Protein AF-A0AAE1GQW6-F1 (afdb_monomer_lite)

Foldseek 3Di:
DDPVVCCCVPQVVVPPDDDPQNVVCVVCLVVLVVQVLVVVCVPPVFNKDWAADQKFAAPVHRVAIAGFRTWIDTVPDFIATEHEHEPPVQPDDDDDDPPPDDDDDDDDDDDDDDDDDDDDDPPPPPDDGDKDAPVCCVPPDDPVVVLVDQWDADPVRDIAGHCLDPVVLNRLSVCVRVVGFWYWYWYDYPRYIDTHIDGHDPVVNVVVVVVVVVCCVPPVVCCVVVSCVPDPDDPPPPPDPDRDDPVPPPSDDPPD

Secondary structure (DSSP, 8-state):
--HHHHHHHHTS-------HHHHHHHHHHHHHHHHHHHHHHHHH-S--EEE----EE-SS-TT-EE--SEEEE-TTS--EEEEEEE--TT------------------------------------PPP-PPPGGGHHHHS-HHHHHH-SEEE-TTS-EEE-TTSHHHHHHHHHHHHHT-SEEEEEEEETTEEEEEEEE--HHHHHHHHHHHHHHIIIIIHHHHHH-GGGS-PPPP------S---TT-TT-----

Sequence (256 aa):
MTIIKWMRKKLWRLEKFENESMRTGIRLESTARKKCESLLKEHVNQNYTIKETGLWKNPKFPQMACSPDGLITLPGEQTKLLEIKVLTVLNQTSGEEICNSEEEDNPEGDNPQEEENNPQKAKTNKKKLQPVNPEKFEEEMTPEQKRRFYLKRNNEGDVVLKTSHAYNYQIQMSLNILELSECILCVFSETGCRLVTVEYDQSFWEEKRERLLQKHREILIPEAILGKTKRWLPPCELIYSKFHEDPEDPYFENDS

Organism: NCBI:txid407009

Structure (mmCIF, N/CA/C/O backbone):
data_AF-A0AAE1GQW6-F1
#
_entry.id   AF-A0AAE1GQW6-F1
#
loop_
_atom_site.group_PDB
_atom_site.id
_atom_site.type_symbol
_atom_site.label_atom_id
_atom_site.label_alt_id
_atom_site.label_comp_id
_atom_site.label_asym_id
_atom_site.label_entity_id
_atom_site.label_seq_id
_atom_site.pdbx_PDB_ins_code
_atom_site.Cartn_x
_atom_site.Cartn_y
_atom_site.Cartn_z
_atom_site.occupancy
_atom_site.B_iso_or_equiv
_atom_site.auth_seq_id
_atom_site.auth_comp_id
_atom_site.auth_asym_id
_atom_site.auth_atom_id
_atom_site.pdbx_PDB_model_num
ATOM 1 N N . MET A 1 1 ? 29.978 -26.875 -4.272 1.00 50.34 1 MET A N 1
ATOM 2 C CA . MET A 1 1 ? 29.180 -25.624 -4.240 1.00 50.34 1 MET A CA 1
ATOM 3 C C . MET A 1 1 ? 28.130 -25.727 -5.344 1.00 50.34 1 MET A C 1
ATOM 5 O O . MET A 1 1 ? 28.512 -25.823 -6.498 1.00 50.34 1 MET A O 1
ATOM 9 N N . THR A 1 2 ? 26.842 -25.865 -5.017 1.00 63.91 2 THR A N 1
ATOM 10 C CA . THR A 1 2 ? 25.782 -26.225 -5.984 1.00 63.91 2 THR A CA 1
ATOM 11 C C . THR A 1 2 ? 25.593 -25.144 -7.055 1.00 63.91 2 THR A C 1
ATOM 13 O O . THR A 1 2 ? 25.612 -23.961 -6.717 1.00 63.91 2 THR A O 1
ATOM 16 N N . ILE A 1 3 ? 25.350 -25.529 -8.315 1.00 56.84 3 ILE A N 1
ATOM 17 C CA . ILE A 1 3 ? 25.073 -24.619 -9.453 1.00 56.84 3 ILE A CA 1
ATOM 18 C C . ILE A 1 3 ? 24.022 -23.558 -9.083 1.00 56.84 3 ILE A C 1
ATOM 20 O O . ILE A 1 3 ? 24.196 -22.378 -9.374 1.00 56.84 3 ILE A O 1
ATOM 24 N N . ILE A 1 4 ? 23.005 -23.942 -8.306 1.00 55.41 4 ILE A N 1
ATOM 25 C CA . ILE A 1 4 ? 21.976 -23.040 -7.766 1.00 55.41 4 ILE A CA 1
ATOM 26 C C . ILE A 1 4 ? 22.574 -21.925 -6.887 1.00 55.41 4 ILE A C 1
ATOM 28 O O . ILE A 1 4 ? 22.197 -20.764 -7.026 1.00 55.41 4 ILE A O 1
ATOM 32 N N . LYS A 1 5 ? 23.535 -22.227 -6.000 1.00 54.84 5 LYS A N 1
ATOM 33 C CA . LYS A 1 5 ? 24.205 -21.207 -5.166 1.00 54.84 5 LYS A CA 1
ATOM 34 C C . LYS A 1 5 ? 25.023 -20.235 -6.020 1.00 54.84 5 LYS A C 1
ATOM 36 O O . LYS A 1 5 ? 25.054 -19.043 -5.719 1.00 54.84 5 LYS A O 1
ATOM 41 N N . TRP A 1 6 ? 25.652 -20.725 -7.088 1.00 66.75 6 TRP A N 1
ATOM 42 C CA . TRP A 1 6 ? 26.392 -19.883 -8.026 1.00 66.75 6 TRP A CA 1
ATOM 43 C C . TRP A 1 6 ? 25.454 -18.976 -8.834 1.00 66.75 6 TRP A C 1
ATOM 45 O O . TRP A 1 6 ? 25.686 -17.770 -8.880 1.00 66.75 6 TRP A O 1
ATOM 55 N N . MET A 1 7 ? 24.352 -19.509 -9.376 1.00 55.31 7 MET A N 1
ATOM 56 C CA . MET A 1 7 ? 23.352 -18.723 -10.115 1.00 55.31 7 MET A CA 1
ATOM 57 C C . MET A 1 7 ? 22.717 -17.643 -9.231 1.00 55.31 7 MET A C 1
ATOM 59 O O . MET A 1 7 ? 22.695 -16.477 -9.620 1.00 55.31 7 MET A O 1
ATOM 63 N N . ARG A 1 8 ? 22.311 -17.982 -7.998 1.00 62.59 8 ARG A N 1
ATOM 64 C CA . ARG A 1 8 ? 21.760 -17.010 -7.034 1.00 62.59 8 ARG A CA 1
ATOM 65 C C . ARG A 1 8 ? 22.706 -15.836 -6.773 1.00 62.59 8 ARG A C 1
ATOM 67 O O . ARG A 1 8 ? 22.261 -14.694 -6.752 1.00 62.59 8 ARG A O 1
ATOM 74 N N . LYS A 1 9 ? 24.001 -16.113 -6.585 1.00 57.91 9 LYS A N 1
ATOM 75 C CA . LYS A 1 9 ? 25.003 -15.095 -6.230 1.00 57.91 9 LYS A CA 1
ATOM 76 C C . LYS A 1 9 ? 25.507 -14.299 -7.437 1.00 57.91 9 LYS A C 1
ATOM 78 O O . LYS A 1 9 ? 25.701 -13.094 -7.340 1.00 57.91 9 LYS A O 1
ATOM 83 N N . LYS A 1 10 ? 25.777 -14.966 -8.562 1.00 59.16 10 LYS A N 1
ATOM 84 C CA . LYS A 1 10 ? 26.527 -14.396 -9.697 1.00 59.16 10 LYS A CA 1
ATOM 85 C C . LYS A 1 10 ? 25.688 -14.106 -10.937 1.00 59.16 10 LYS A C 1
ATOM 87 O O . LYS A 1 10 ? 26.176 -13.384 -11.805 1.00 59.16 10 LYS A O 1
ATOM 92 N N . LEU A 1 11 ? 24.499 -14.692 -11.070 1.00 50.59 11 LEU A N 1
ATOM 93 C CA . LEU A 1 11 ? 23.587 -14.419 -12.184 1.00 50.59 11 LEU A CA 1
ATOM 94 C C . LEU A 1 11 ? 22.441 -13.522 -11.719 1.00 50.59 11 LEU A C 1
ATOM 96 O O . LEU A 1 11 ? 22.270 -12.436 -12.249 1.00 50.59 11 LEU A O 1
ATOM 100 N N . TRP A 1 12 ? 21.720 -13.941 -10.680 1.00 60.19 12 TRP A N 1
ATOM 101 C CA . TRP A 1 12 ? 20.528 -13.236 -10.207 1.00 60.19 12 TRP A CA 1
ATOM 102 C C . TRP A 1 12 ? 20.809 -12.139 -9.176 1.00 60.19 12 TRP A C 1
ATOM 104 O O . TRP A 1 12 ? 19.888 -11.420 -8.814 1.00 60.19 12 TRP A O 1
ATOM 114 N N . ARG A 1 13 ? 22.057 -12.022 -8.687 1.00 57.31 13 ARG A N 1
ATOM 115 C CA . ARG A 1 13 ? 22.467 -11.068 -7.634 1.00 57.31 13 ARG A CA 1
ATOM 116 C C . ARG A 1 13 ? 21.449 -11.004 -6.481 1.00 57.31 13 ARG A C 1
ATOM 118 O O . ARG A 1 13 ? 21.159 -9.933 -5.967 1.00 57.31 13 ARG A O 1
ATOM 125 N N . LEU A 1 14 ? 20.933 -12.161 -6.050 1.00 60.59 14 LEU A N 1
ATOM 126 C CA . LEU A 1 14 ? 19.963 -12.285 -4.950 1.00 60.59 14 LEU A CA 1
ATOM 127 C C . LEU A 1 14 ? 20.627 -12.117 -3.575 1.00 60.59 14 LEU A C 1
ATOM 129 O O . LEU A 1 14 ? 20.261 -12.800 -2.614 1.00 60.59 14 LEU A O 1
ATOM 133 N N . GLU A 1 15 ? 21.651 -11.269 -3.480 1.00 65.12 15 GLU A N 1
ATOM 134 C CA . GLU A 1 15 ? 22.090 -10.792 -2.178 1.00 65.12 15 GLU A CA 1
ATOM 135 C C . GLU A 1 15 ? 20.914 -10.034 -1.573 1.00 65.12 15 GLU A C 1
ATOM 137 O O . GLU A 1 15 ? 20.256 -9.237 -2.241 1.00 65.12 15 GLU A O 1
ATOM 142 N N . LYS A 1 16 ? 20.571 -10.390 -0.336 1.00 63.34 16 LYS A N 1
ATOM 143 C CA . LYS A 1 16 ? 19.389 -9.860 0.329 1.00 63.34 16 LYS A CA 1
ATOM 144 C C . LYS A 1 16 ? 19.590 -8.353 0.492 1.00 63.34 16 LYS A C 1
ATOM 146 O O . LYS A 1 16 ? 20.396 -7.928 1.315 1.00 63.34 16 LYS A O 1
ATOM 151 N N . PHE A 1 17 ? 18.899 -7.560 -0.319 1.00 69.94 17 PHE A N 1
ATOM 152 C CA . PHE A 1 17 ? 18.856 -6.119 -0.137 1.00 69.94 17 PHE A CA 1
ATOM 153 C C . PHE A 1 17 ? 17.986 -5.832 1.087 1.00 69.94 17 PHE A C 1
ATOM 155 O O . PHE A 1 17 ? 16.805 -6.173 1.106 1.00 69.94 17 PHE A O 1
ATOM 162 N N . GLU A 1 18 ? 18.588 -5.277 2.135 1.00 73.75 18 GLU A N 1
ATOM 163 C CA . GLU A 1 18 ? 17.907 -5.013 3.399 1.00 73.75 18 GLU A CA 1
ATOM 164 C C . GLU A 1 18 ? 18.465 -3.739 4.038 1.00 73.75 18 GLU A C 1
ATOM 166 O O . GLU A 1 18 ? 19.556 -3.734 4.618 1.00 73.75 18 GLU A O 1
ATOM 171 N N . ASN A 1 19 ? 17.699 -2.654 3.950 1.00 79.75 19 ASN A N 1
ATOM 172 C CA . ASN A 1 19 ? 18.031 -1.392 4.604 1.00 79.75 19 ASN A CA 1
ATOM 173 C C . ASN A 1 19 ? 17.398 -1.300 6.012 1.00 79.75 19 ASN A C 1
ATOM 175 O O . ASN A 1 19 ? 16.609 -2.154 6.429 1.00 79.75 19 ASN A O 1
ATOM 179 N N . GLU A 1 20 ? 17.779 -0.274 6.774 1.00 79.81 20 GLU A N 1
ATOM 180 C CA . GLU A 1 20 ? 17.260 -0.038 8.130 1.00 79.81 20 GLU A CA 1
ATOM 181 C C . GLU A 1 20 ? 15.743 0.203 8.137 1.00 79.81 20 GLU A C 1
ATOM 183 O O . GLU A 1 20 ? 15.037 -0.289 9.021 1.00 79.81 20 GLU A O 1
ATOM 188 N N . SER A 1 21 ? 15.236 0.888 7.111 1.00 77.75 21 SER A N 1
ATOM 189 C CA . SER A 1 21 ? 13.808 1.129 6.913 1.00 77.75 21 SER A CA 1
ATOM 190 C C . SER A 1 21 ? 13.009 -0.172 6.801 1.00 77.75 21 SER A C 1
ATOM 192 O O . SER A 1 21 ? 12.008 -0.341 7.487 1.00 77.75 21 SER A O 1
ATOM 194 N N . MET A 1 22 ? 13.483 -1.132 6.004 1.00 81.19 22 MET A N 1
ATOM 195 C CA . MET A 1 22 ? 12.847 -2.440 5.827 1.00 81.19 22 MET A CA 1
ATOM 196 C C . MET A 1 22 ? 12.838 -3.236 7.134 1.00 81.19 22 MET A C 1
ATOM 198 O O . MET A 1 22 ? 11.808 -3.793 7.503 1.00 81.19 22 MET A O 1
ATOM 202 N N . ARG A 1 23 ? 13.954 -3.246 7.878 1.00 84.94 23 ARG A N 1
ATOM 203 C CA . ARG A 1 23 ? 14.030 -3.902 9.199 1.00 84.94 23 ARG A CA 1
ATOM 204 C C . ARG A 1 23 ? 13.050 -3.305 10.194 1.00 84.94 23 ARG A C 1
ATOM 206 O O . ARG A 1 23 ? 12.390 -4.032 10.933 1.00 84.94 23 ARG A O 1
ATOM 213 N N . THR A 1 24 ? 12.983 -1.979 10.220 1.00 84.25 24 THR A N 1
ATOM 214 C CA . THR A 1 24 ? 12.098 -1.240 11.119 1.00 84.25 24 THR A CA 1
ATOM 215 C C . THR A 1 24 ? 10.638 -1.485 10.763 1.00 84.25 24 THR A C 1
ATOM 217 O O . THR A 1 24 ? 9.854 -1.780 11.661 1.00 84.25 24 THR A O 1
ATOM 220 N N . GLY A 1 25 ? 10.302 -1.455 9.469 1.00 85.75 25 GLY A N 1
ATOM 221 C CA . GLY A 1 25 ? 8.983 -1.807 8.953 1.00 85.75 25 GLY A CA 1
ATOM 222 C C . GLY A 1 25 ? 8.549 -3.192 9.418 1.00 85.75 25 GLY A C 1
ATOM 223 O O . GLY A 1 25 ? 7.575 -3.290 10.152 1.00 85.75 25 GLY A O 1
ATOM 224 N N . ILE A 1 26 ? 9.341 -4.229 9.122 1.00 86.50 26 ILE A N 1
ATOM 225 C CA . ILE A 1 26 ? 9.051 -5.618 9.525 1.00 86.50 26 ILE A CA 1
ATOM 226 C C . ILE A 1 26 ? 8.850 -5.735 11.043 1.00 86.50 26 ILE A C 1
ATOM 228 O O . ILE A 1 26 ? 7.932 -6.405 11.512 1.00 86.50 26 ILE A O 1
ATOM 232 N N . ARG A 1 27 ? 9.705 -5.081 11.839 1.00 89.44 27 ARG A N 1
ATOM 233 C CA . ARG A 1 27 ? 9.618 -5.138 13.305 1.00 89.44 27 ARG A CA 1
ATOM 234 C C . ARG A 1 27 ? 8.338 -4.490 13.839 1.00 89.44 27 ARG A C 1
ATOM 236 O O . ARG A 1 27 ? 7.776 -4.987 14.812 1.00 89.44 27 ARG A O 1
ATOM 243 N N . LEU A 1 28 ? 7.918 -3.370 13.253 1.00 90.44 28 LEU A N 1
ATOM 244 C CA . LEU A 1 28 ? 6.803 -2.560 13.750 1.00 90.44 28 LEU A CA 1
ATOM 245 C C . LEU A 1 28 ? 5.460 -2.891 13.096 1.00 90.44 28 LEU A C 1
ATOM 247 O O . LEU A 1 28 ? 4.430 -2.492 13.629 1.00 90.44 28 LEU A O 1
ATOM 251 N N . GLU A 1 29 ? 5.445 -3.648 12.003 1.00 90.31 29 GLU A N 1
ATOM 252 C CA . GLU A 1 29 ? 4.238 -3.988 11.246 1.00 90.31 29 GLU A CA 1
ATOM 253 C C . GLU A 1 29 ? 3.146 -4.618 12.123 1.00 90.31 29 GLU A C 1
ATOM 255 O O . GLU A 1 29 ? 1.996 -4.190 12.090 1.00 90.31 29 GLU A O 1
ATOM 260 N N . SER A 1 30 ? 3.507 -5.573 12.988 1.00 91.75 30 SER A N 1
ATOM 261 C CA . SER A 1 30 ? 2.541 -6.212 13.898 1.00 91.75 30 SER A CA 1
ATOM 262 C C . SER A 1 30 ? 1.935 -5.232 14.913 1.00 91.75 30 SER A C 1
ATOM 264 O O . SER A 1 30 ? 0.756 -5.332 15.260 1.00 91.75 30 SER A O 1
ATOM 266 N N . THR A 1 31 ? 2.721 -4.257 15.373 1.00 92.88 31 THR A N 1
ATOM 267 C CA . THR A 1 31 ? 2.263 -3.184 16.264 1.00 92.88 31 THR A CA 1
ATOM 268 C C . THR A 1 31 ? 1.354 -2.217 15.512 1.00 92.88 31 THR A C 1
ATOM 270 O O . THR A 1 31 ? 0.285 -1.868 16.014 1.00 92.88 31 THR A O 1
ATOM 273 N N . ALA A 1 32 ? 1.738 -1.839 14.291 1.00 92.50 32 ALA A N 1
ATOM 274 C CA . ALA A 1 32 ? 0.950 -0.989 13.410 1.00 92.50 32 ALA A CA 1
ATOM 275 C C . ALA A 1 32 ? -0.411 -1.624 13.089 1.00 92.50 32 ALA A C 1
ATOM 277 O O . ALA A 1 32 ? -1.439 -0.968 13.233 1.00 92.50 32 ALA A O 1
ATOM 278 N N . ARG A 1 33 ? -0.439 -2.924 12.768 1.00 93.12 33 ARG A N 1
ATOM 279 C CA . ARG A 1 33 ? -1.665 -3.693 12.504 1.00 93.12 33 ARG A CA 1
ATOM 280 C C . ARG A 1 33 ? -2.616 -3.673 13.698 1.00 93.12 33 ARG A C 1
ATOM 282 O O . ARG A 1 33 ? -3.789 -3.359 13.533 1.00 93.12 33 ARG A O 1
ATOM 289 N N . LYS A 1 34 ? -2.108 -3.934 14.907 1.00 92.12 34 LYS A N 1
ATOM 290 C CA . LYS A 1 34 ? -2.910 -3.868 16.143 1.00 92.12 34 LYS A CA 1
ATOM 291 C C . LYS A 1 34 ? -3.468 -2.468 16.387 1.00 92.12 34 LYS A C 1
ATOM 293 O O . LYS A 1 34 ? -4.627 -2.328 16.762 1.00 92.12 34 LYS A O 1
ATOM 298 N N . LYS A 1 35 ? -2.660 -1.424 16.169 1.00 91.81 35 LYS A N 1
ATOM 299 C CA . LYS A 1 35 ? -3.108 -0.035 16.335 1.00 91.81 35 LYS A CA 1
ATOM 300 C C . LYS A 1 35 ? -4.178 0.336 15.305 1.00 91.81 35 LYS A C 1
ATOM 302 O O . LYS A 1 35 ? -5.174 0.945 15.684 1.00 91.81 35 LYS A O 1
ATOM 307 N N . CYS A 1 36 ? -3.999 -0.074 14.050 1.00 91.50 36 CYS A N 1
ATOM 308 C CA . CYS A 1 36 ? -4.986 0.075 12.983 1.00 91.50 36 CYS A CA 1
ATOM 309 C C . CYS A 1 36 ? -6.308 -0.612 13.349 1.00 91.50 36 CYS A C 1
ATOM 311 O O . CYS A 1 36 ? -7.358 0.018 13.280 1.00 91.50 36 CYS A O 1
ATOM 313 N N . GLU A 1 37 ? -6.258 -1.858 13.827 1.00 90.75 37 GLU A N 1
ATOM 314 C CA . GLU A 1 37 ? -7.448 -2.599 14.252 1.00 90.75 37 GLU A CA 1
ATOM 315 C C . GLU A 1 37 ? -8.211 -1.882 15.376 1.00 90.75 37 GLU A C 1
ATOM 317 O O . GLU A 1 37 ? -9.434 -1.760 15.310 1.00 90.75 37 GLU A O 1
ATOM 322 N N . SER A 1 38 ? -7.501 -1.372 16.389 1.00 89.75 38 SER A N 1
ATOM 323 C CA . SER A 1 38 ? -8.119 -0.595 17.468 1.00 89.75 38 SER A CA 1
ATOM 324 C C . SER A 1 38 ? -8.775 0.689 16.957 1.00 89.75 38 SER A C 1
ATOM 326 O O . SER A 1 38 ? -9.900 0.983 17.352 1.00 89.75 38 SER A O 1
ATOM 328 N N . LEU A 1 39 ? -8.110 1.426 16.059 1.00 89.25 39 LEU A N 1
ATOM 329 C CA . LEU A 1 39 ? -8.659 2.659 15.484 1.00 89.25 39 LEU A CA 1
ATOM 330 C C . LEU A 1 39 ? -9.909 2.388 14.640 1.00 89.25 39 LEU A C 1
ATOM 332 O O . LEU A 1 39 ? -10.883 3.127 14.752 1.00 89.25 39 LEU A O 1
ATOM 336 N N . LEU A 1 40 ? -9.913 1.320 13.837 1.00 87.94 40 LEU A N 1
ATOM 337 C CA . LEU A 1 40 ? -11.078 0.935 13.034 1.00 87.94 40 LEU A CA 1
ATOM 338 C C . LEU A 1 40 ? -12.289 0.590 13.913 1.00 87.94 40 LEU A C 1
ATOM 340 O O . LEU A 1 40 ? -13.401 1.037 13.635 1.00 87.94 40 LEU A O 1
ATOM 344 N N . LYS A 1 41 ? -12.074 -0.156 15.005 1.00 86.75 41 LYS A N 1
ATOM 345 C CA . LYS A 1 41 ? -13.138 -0.496 15.967 1.00 86.75 41 LYS A CA 1
ATOM 346 C C . LYS A 1 41 ? -13.711 0.743 16.657 1.00 86.75 41 LYS A C 1
ATOM 348 O O . LYS A 1 41 ? -14.921 0.823 16.837 1.00 86.75 41 LYS A O 1
ATOM 353 N N . GLU A 1 42 ? -12.857 1.701 17.014 1.00 85.94 42 GLU A N 1
ATOM 354 C CA . GLU A 1 42 ? -13.261 2.949 17.669 1.00 85.94 42 GLU A CA 1
ATOM 355 C C . GLU A 1 42 ? -14.082 3.859 16.744 1.00 85.94 42 GLU A C 1
ATOM 357 O O . GLU A 1 42 ? -15.125 4.361 17.152 1.00 85.94 42 GLU A O 1
ATOM 362 N N . HIS A 1 43 ? -13.651 4.037 15.491 1.00 78.25 43 HIS A N 1
ATOM 363 C CA . HIS A 1 43 ? -14.267 5.009 14.582 1.00 78.25 43 HIS A CA 1
ATOM 364 C C . HIS A 1 43 ? -15.606 4.550 13.998 1.00 78.25 43 HIS A C 1
ATOM 366 O O . HIS A 1 43 ? -16.457 5.388 13.716 1.00 78.25 43 HIS A O 1
ATOM 372 N N . VAL A 1 44 ? -15.800 3.243 13.793 1.00 71.94 44 VAL A N 1
ATOM 373 C CA . VAL A 1 44 ? -16.968 2.738 13.045 1.00 71.94 44 VAL A CA 1
ATOM 374 C C . VAL A 1 44 ? -17.908 1.898 13.915 1.00 71.94 44 VAL A C 1
ATOM 376 O O . VAL A 1 44 ? -18.981 1.512 13.465 1.00 71.94 44 VAL A O 1
ATOM 379 N N . ASN A 1 45 ? -17.559 1.642 15.185 1.00 69.06 45 ASN A N 1
ATOM 380 C CA . ASN A 1 45 ? -18.368 0.846 16.121 1.00 69.06 45 ASN A CA 1
ATOM 381 C C . ASN A 1 45 ? -18.813 -0.512 15.524 1.00 69.06 45 ASN A C 1
ATOM 383 O O . ASN A 1 45 ? -19.916 -1.003 15.765 1.00 69.06 45 ASN A O 1
ATOM 387 N N . GLN A 1 46 ? -17.946 -1.101 14.696 1.00 72.00 46 GLN A N 1
ATOM 388 C CA . GLN A 1 46 ? -18.164 -2.357 13.986 1.00 72.00 46 GLN A CA 1
ATOM 389 C C . GLN A 1 46 ? -17.053 -3.360 14.322 1.00 72.00 46 GLN A C 1
ATOM 391 O O . GLN A 1 46 ? -15.905 -3.005 14.604 1.00 72.00 46 GLN A O 1
ATOM 396 N N . ASN A 1 47 ? -17.391 -4.650 14.269 1.00 79.38 47 ASN A N 1
ATOM 397 C CA . ASN A 1 47 ? -16.460 -5.739 14.560 1.00 79.38 47 ASN A CA 1
ATOM 398 C C . ASN A 1 47 ? -15.629 -6.108 13.327 1.00 79.38 47 ASN A C 1
ATOM 400 O O . ASN A 1 47 ? -15.912 -7.093 12.648 1.00 79.38 47 ASN A O 1
ATOM 404 N N . TYR A 1 48 ? -14.579 -5.339 13.053 1.00 82.06 48 TYR A N 1
ATOM 405 C CA . TYR A 1 48 ? -13.609 -5.682 12.014 1.00 82.06 48 TYR A CA 1
ATOM 406 C C . TYR A 1 48 ? -12.793 -6.919 12.374 1.00 82.06 48 TYR A C 1
ATOM 408 O O . TYR A 1 48 ? -12.343 -7.075 13.510 1.00 82.06 48 TYR A O 1
ATOM 416 N N . THR A 1 49 ? -12.534 -7.754 11.368 1.00 86.44 49 THR A N 1
ATOM 417 C CA . THR A 1 49 ? -11.508 -8.797 11.435 1.00 86.44 49 THR A CA 1
ATOM 418 C C . THR A 1 49 ? -10.427 -8.501 10.407 1.00 86.44 49 THR A C 1
ATOM 420 O O . THR A 1 49 ? -10.719 -8.434 9.215 1.00 86.44 49 THR A O 1
ATOM 423 N N . ILE A 1 50 ? -9.181 -8.357 10.857 1.00 90.75 50 ILE A N 1
ATOM 424 C CA . ILE A 1 50 ? -8.021 -8.223 9.969 1.00 90.75 50 ILE A CA 1
ATOM 425 C C . ILE A 1 50 ? -7.354 -9.592 9.840 1.00 90.75 50 ILE A C 1
ATOM 427 O O . ILE A 1 50 ? -6.965 -10.191 10.842 1.00 90.75 50 ILE A O 1
ATOM 431 N N . LYS A 1 51 ? -7.222 -10.095 8.611 1.00 91.31 51 LYS A N 1
ATOM 432 C CA . LYS A 1 51 ? -6.535 -11.358 8.312 1.00 91.31 51 LYS A CA 1
ATOM 433 C C . LYS A 1 51 ? -5.292 -11.105 7.478 1.00 91.31 51 LYS A C 1
ATOM 435 O O . LYS A 1 51 ? -5.357 -10.424 6.460 1.00 91.31 51 LYS A O 1
ATOM 440 N N . GLU A 1 52 ? -4.176 -11.688 7.890 1.00 92.00 52 GLU A N 1
ATOM 441 C CA . GLU A 1 52 ? -2.973 -11.740 7.061 1.00 92.00 52 GLU A CA 1
ATOM 442 C C . GLU A 1 52 ? -3.207 -12.633 5.839 1.00 92.00 52 GLU A C 1
ATOM 444 O O . GLU A 1 52 ? -4.040 -13.546 5.854 1.00 92.00 52 GLU A O 1
ATOM 449 N N . THR A 1 53 ? -2.462 -12.368 4.772 1.00 93.06 53 THR A N 1
ATOM 450 C CA . THR A 1 53 ? -2.564 -13.114 3.523 1.00 93.06 53 THR A CA 1
ATOM 451 C C . THR A 1 53 ? -1.192 -13.320 2.886 1.00 93.06 53 THR A C 1
ATOM 453 O O . THR A 1 53 ? -0.224 -12.646 3.219 1.00 93.06 53 THR A O 1
ATOM 456 N N . GLY A 1 54 ? -1.107 -14.282 1.967 1.00 93.75 54 GLY A N 1
ATOM 457 C CA . GLY A 1 54 ? 0.070 -14.494 1.133 1.00 93.75 54 GLY A CA 1
ATOM 458 C C . GLY A 1 54 ? 0.026 -13.724 -0.187 1.00 93.75 54 GLY A C 1
ATOM 459 O O . GLY A 1 54 ? -0.726 -12.766 -0.368 1.00 93.75 54 GLY A O 1
ATOM 460 N N . LEU A 1 55 ? 0.824 -14.212 -1.136 1.00 94.44 55 LEU A N 1
ATOM 461 C CA . LEU A 1 55 ? 0.911 -13.690 -2.494 1.00 94.44 55 LEU A CA 1
ATOM 462 C C . LEU A 1 55 ? -0.344 -14.032 -3.312 1.00 94.44 55 LEU A C 1
ATOM 464 O O . LEU A 1 55 ? -0.641 -15.204 -3.545 1.00 94.44 55 LEU A O 1
ATOM 468 N N . TRP A 1 56 ? -0.997 -13.006 -3.842 1.00 94.38 56 TRP A N 1
ATOM 469 C CA . TRP A 1 56 ? -2.076 -13.099 -4.818 1.00 94.38 56 TRP A CA 1
ATOM 470 C C . TRP A 1 56 ? -1.532 -12.883 -6.218 1.00 94.38 56 TRP A C 1
ATOM 472 O O . TRP A 1 56 ? -0.733 -11.977 -6.440 1.00 94.38 56 TRP A O 1
ATOM 482 N N . LYS A 1 57 ? -1.972 -13.698 -7.175 1.00 94.31 57 LYS A N 1
ATOM 483 C CA . LYS A 1 57 ? -1.626 -13.547 -8.592 1.00 94.31 57 LYS A CA 1
ATOM 484 C C . LYS A 1 57 ? -2.874 -13.188 -9.373 1.00 94.31 57 LYS A C 1
ATOM 486 O O . LYS A 1 57 ? -3.927 -13.770 -9.129 1.00 94.31 57 LYS A O 1
ATOM 491 N N . ASN A 1 58 ? -2.739 -12.290 -10.340 1.00 91.06 58 ASN A N 1
ATOM 492 C CA . ASN A 1 58 ? -3.847 -11.975 -11.227 1.00 91.06 58 ASN A CA 1
ATOM 493 C C . ASN A 1 58 ? -4.125 -13.177 -12.156 1.00 91.06 58 ASN A C 1
ATOM 495 O O . ASN A 1 58 ? -3.212 -13.599 -12.873 1.00 91.06 58 ASN A O 1
ATOM 499 N N . PRO A 1 59 ? -5.352 -13.724 -12.195 1.00 87.19 59 PRO A N 1
ATOM 500 C CA . PRO A 1 59 ? -5.661 -14.882 -13.034 1.00 87.19 59 PRO A CA 1
ATOM 501 C C . PRO A 1 59 ? -5.602 -14.560 -14.535 1.00 87.19 59 PRO A C 1
ATOM 503 O O . PRO A 1 59 ? -5.190 -15.403 -15.330 1.00 87.19 59 PRO A O 1
ATOM 506 N N . LYS A 1 60 ? -5.969 -13.334 -14.930 1.00 88.44 60 LYS A N 1
ATOM 507 C CA . LYS A 1 60 ? -5.939 -12.871 -16.326 1.00 88.44 60 LYS A CA 1
ATOM 508 C C . LYS A 1 60 ? -4.530 -12.479 -16.773 1.00 88.44 60 LYS A C 1
ATOM 510 O O . LYS A 1 60 ? -4.187 -12.633 -17.943 1.00 88.44 60 LYS A O 1
ATOM 515 N N . PHE A 1 61 ? -3.712 -11.991 -15.844 1.00 88.62 61 PHE A N 1
ATOM 516 C CA . PHE A 1 61 ? -2.352 -11.526 -16.108 1.00 88.62 61 PHE A CA 1
ATOM 517 C C . PHE A 1 61 ? -1.352 -12.126 -15.102 1.00 88.62 61 PHE A C 1
ATOM 519 O O . PHE A 1 61 ? -0.896 -11.419 -14.203 1.00 88.62 61 PHE A O 1
ATOM 526 N N . PRO A 1 62 ? -0.966 -13.409 -15.245 1.00 88.56 62 PRO A N 1
ATOM 527 C CA . PRO A 1 62 ? -0.170 -14.139 -14.246 1.00 88.56 62 PRO A CA 1
ATOM 528 C C . PRO A 1 62 ? 1.203 -13.539 -13.907 1.00 88.56 62 PRO A C 1
ATOM 530 O O . PRO A 1 62 ? 1.801 -13.889 -12.890 1.00 88.56 62 PRO A O 1
ATOM 533 N N . GLN A 1 63 ? 1.712 -12.648 -14.757 1.00 86.56 63 GLN A N 1
ATOM 534 C CA . GLN A 1 63 ? 2.916 -11.848 -14.534 1.00 86.56 63 GLN A CA 1
ATOM 535 C C . GLN A 1 63 ? 2.754 -10.754 -13.465 1.00 86.56 63 GLN A C 1
ATOM 537 O O . GLN A 1 63 ? 3.748 -10.160 -13.055 1.00 86.56 63 GLN A O 1
ATOM 542 N N . MET A 1 64 ? 1.528 -10.474 -13.016 1.00 89.75 64 MET A N 1
ATOM 543 C CA . MET A 1 64 ? 1.231 -9.514 -11.956 1.00 89.75 64 MET A CA 1
ATOM 544 C C . MET A 1 64 ? 0.804 -10.234 -10.680 1.00 89.75 64 MET A C 1
ATOM 546 O O . MET A 1 64 ? -0.017 -11.155 -10.703 1.00 89.75 64 MET A O 1
ATOM 550 N N . ALA A 1 65 ? 1.359 -9.788 -9.559 1.00 93.50 65 ALA A N 1
ATOM 551 C CA . ALA A 1 65 ? 1.072 -10.330 -8.245 1.00 93.50 65 ALA A CA 1
ATOM 552 C C . ALA A 1 65 ? 1.232 -9.250 -7.167 1.00 93.50 65 ALA A C 1
ATOM 554 O O . ALA A 1 65 ? 2.012 -8.314 -7.338 1.00 93.50 65 ALA A O 1
ATOM 555 N N . CYS A 1 66 ? 0.533 -9.402 -6.048 1.00 94.25 66 CYS A N 1
ATOM 556 C CA . CYS A 1 66 ? 0.659 -8.539 -4.875 1.00 94.25 66 CYS A CA 1
ATOM 557 C C . CYS A 1 66 ? 0.639 -9.372 -3.593 1.00 94.25 66 CYS A C 1
ATOM 559 O O . CYS A 1 66 ? 0.076 -10.463 -3.557 1.00 94.25 66 CYS A O 1
ATOM 561 N N . SER A 1 67 ? 1.244 -8.859 -2.527 1.00 94.94 67 SER A N 1
ATOM 562 C CA . SER A 1 67 ? 1.198 -9.469 -1.196 1.00 94.94 67 SER A CA 1
ATOM 563 C C . SER A 1 67 ? 0.716 -8.406 -0.214 1.00 94.94 67 SER A C 1
ATOM 565 O O . SER A 1 67 ? 1.553 -7.688 0.323 1.00 94.94 67 SER A O 1
ATOM 567 N N . PRO A 1 68 ? -0.607 -8.245 -0.054 1.00 94.62 68 PRO A N 1
ATOM 568 C CA . PRO A 1 68 ? -1.168 -7.247 0.850 1.00 94.62 68 PRO A CA 1
ATOM 569 C C . PRO A 1 68 ? -0.769 -7.483 2.307 1.00 94.62 68 PRO A C 1
ATOM 571 O O . PRO A 1 68 ? -0.603 -8.633 2.719 1.00 94.62 68 PRO A O 1
ATOM 574 N N . ASP A 1 69 ? -0.724 -6.413 3.103 1.00 94.81 69 ASP A N 1
ATOM 575 C CA . ASP A 1 69 ? -0.426 -6.497 4.542 1.00 94.81 69 ASP A CA 1
ATOM 576 C C . ASP A 1 69 ? -1.596 -7.065 5.361 1.00 94.81 69 ASP A C 1
ATOM 578 O O . ASP A 1 69 ? -1.420 -7.514 6.502 1.00 94.81 69 ASP A O 1
ATOM 582 N N . GLY A 1 70 ? -2.800 -7.058 4.782 1.00 94.31 70 GLY A N 1
ATOM 583 C CA . GLY A 1 70 ? -3.959 -7.768 5.301 1.00 94.31 70 GLY A CA 1
ATOM 584 C C . GLY A 1 70 ? -5.232 -7.553 4.487 1.00 94.31 70 GLY A C 1
ATOM 585 O O . GLY A 1 70 ? -5.300 -6.727 3.578 1.00 94.31 70 GLY A O 1
ATOM 586 N N . LEU A 1 71 ? -6.261 -8.311 4.852 1.00 94.62 71 LEU A N 1
ATOM 587 C CA . LEU A 1 71 ? -7.631 -8.159 4.381 1.00 94.62 71 LEU A CA 1
ATOM 588 C C . LEU A 1 71 ? -8.522 -7.824 5.566 1.00 94.62 71 LEU A C 1
ATOM 590 O O . LEU A 1 71 ? -8.515 -8.526 6.580 1.00 94.62 71 LEU A O 1
ATOM 594 N N . ILE A 1 72 ? -9.286 -6.753 5.424 1.00 93.06 72 ILE A N 1
ATOM 595 C CA . ILE A 1 72 ? -10.240 -6.290 6.418 1.00 93.06 72 ILE A CA 1
ATOM 596 C C . ILE A 1 72 ? -11.603 -6.837 6.016 1.00 93.06 72 ILE A C 1
ATOM 598 O O . ILE A 1 72 ? -12.137 -6.493 4.964 1.00 93.06 72 ILE A O 1
ATOM 602 N N . THR A 1 73 ? -12.166 -7.704 6.850 1.00 89.44 73 THR A N 1
ATOM 603 C CA . THR A 1 73 ? -13.510 -8.249 6.655 1.00 89.44 73 THR A CA 1
ATOM 604 C C . THR A 1 73 ? -14.469 -7.616 7.650 1.00 89.44 73 THR A C 1
ATOM 606 O O . THR A 1 73 ? -14.241 -7.662 8.863 1.00 89.44 73 THR A O 1
ATOM 609 N N . LEU A 1 74 ? -15.553 -7.062 7.117 1.00 81.56 74 LEU A N 1
ATOM 610 C CA . LEU A 1 74 ? -16.683 -6.547 7.871 1.00 81.56 74 LEU A CA 1
ATOM 611 C C . LEU A 1 74 ? -17.805 -7.592 7.946 1.00 81.56 74 LEU A C 1
ATOM 613 O O . LEU A 1 74 ? -18.064 -8.276 6.952 1.00 81.56 74 LEU A O 1
ATOM 617 N N . PRO A 1 75 ? -18.485 -7.754 9.095 1.00 77.12 75 PRO A N 1
ATOM 618 C CA . PRO A 1 75 ? -19.616 -8.666 9.199 1.00 77.12 75 PRO A CA 1
ATOM 619 C C . PRO A 1 75 ? -20.751 -8.237 8.259 1.00 77.12 75 PRO A C 1
ATOM 621 O O . PRO A 1 75 ? -21.392 -7.219 8.487 1.00 77.12 75 PRO A O 1
ATOM 624 N N . GLY A 1 76 ? -21.010 -9.029 7.215 1.00 71.19 76 GLY A N 1
ATOM 625 C CA . GLY A 1 76 ? -22.100 -8.775 6.266 1.00 71.19 76 GLY A CA 1
ATOM 626 C C . GLY A 1 76 ? -21.816 -7.710 5.201 1.00 71.19 76 GLY A C 1
ATOM 627 O O . GLY A 1 76 ? -22.731 -7.375 4.456 1.00 71.19 76 GLY A O 1
ATOM 628 N N . GLU A 1 77 ? -20.581 -7.209 5.093 1.00 70.00 77 GLU A N 1
ATOM 629 C CA . GLU A 1 77 ? -20.211 -6.174 4.117 1.00 70.00 77 GLU A CA 1
ATOM 630 C C . GLU A 1 77 ? -19.003 -6.563 3.241 1.00 70.00 77 GLU A C 1
ATOM 632 O O . GLU A 1 77 ? -18.499 -7.691 3.256 1.00 70.00 77 GLU A O 1
ATOM 637 N N . GLN A 1 78 ? -18.559 -5.587 2.445 1.00 78.06 78 GLN A N 1
ATOM 638 C CA . GLN A 1 78 ? -17.449 -5.650 1.510 1.00 78.06 78 GLN A CA 1
ATOM 639 C C . GLN A 1 78 ? -16.101 -5.857 2.219 1.00 78.06 78 GLN A C 1
ATOM 641 O O . GLN A 1 78 ? -15.833 -5.322 3.296 1.00 78.06 78 GLN A O 1
ATOM 646 N N . THR A 1 79 ? -15.229 -6.650 1.594 1.00 91.44 79 THR A N 1
ATOM 647 C CA . THR A 1 79 ? -13.836 -6.799 2.034 1.00 91.44 79 THR A CA 1
ATOM 648 C C . THR A 1 79 ? -13.030 -5.592 1.572 1.00 91.44 79 THR A C 1
ATOM 650 O O . THR A 1 79 ? -13.139 -5.194 0.415 1.00 91.44 79 THR A O 1
ATOM 653 N N . LYS A 1 80 ? -12.196 -5.038 2.455 1.00 94.19 80 LYS A N 1
ATOM 654 C CA . LYS A 1 80 ? -11.271 -3.946 2.129 1.00 94.19 80 LYS A CA 1
ATOM 655 C C . LYS A 1 80 ? -9.831 -4.436 2.189 1.00 94.19 80 LYS A C 1
ATOM 657 O O . LYS A 1 80 ? -9.496 -5.327 2.977 1.00 94.19 80 LYS A O 1
ATOM 662 N N . LEU A 1 81 ? -8.968 -3.842 1.376 1.00 96.38 81 LEU A N 1
ATOM 663 C CA . LEU A 1 81 ? -7.532 -4.092 1.442 1.00 96.38 81 LEU A CA 1
ATOM 664 C C . LEU A 1 81 ? -6.919 -3.338 2.633 1.00 96.38 81 LEU A C 1
ATOM 666 O O . LEU A 1 81 ? -7.365 -2.238 2.954 1.00 96.38 81 LEU A O 1
ATOM 670 N N . LEU A 1 82 ? -5.892 -3.898 3.270 1.00 96.06 82 LEU A N 1
ATOM 671 C CA . LEU A 1 82 ? -5.038 -3.185 4.220 1.00 96.06 82 LEU A CA 1
ATOM 672 C C . LEU A 1 82 ? -3.616 -3.099 3.668 1.00 96.06 82 LEU A C 1
ATOM 674 O O . LEU A 1 82 ? -3.009 -4.124 3.358 1.00 96.06 82 LEU A O 1
ATOM 678 N N . GLU A 1 83 ? -3.086 -1.881 3.628 1.00 96.81 83 GLU A N 1
ATOM 679 C CA . GLU A 1 83 ? -1.676 -1.594 3.363 1.00 96.81 83 GLU A CA 1
ATOM 680 C C . GLU A 1 83 ? -1.112 -0.803 4.551 1.00 96.81 83 GLU A C 1
ATOM 682 O O . GLU A 1 83 ? -1.683 0.203 4.970 1.00 96.81 83 GLU A O 1
ATOM 687 N N . ILE A 1 84 ? 0.008 -1.242 5.113 1.00 94.50 84 ILE A N 1
ATOM 688 C CA . ILE A 1 84 ? 0.669 -0.657 6.275 1.00 94.50 84 ILE A CA 1
ATOM 689 C C . ILE A 1 84 ? 2.003 -0.070 5.828 1.00 94.50 84 ILE A C 1
ATOM 691 O O . ILE A 1 84 ? 2.928 -0.774 5.425 1.00 94.50 84 ILE A O 1
ATOM 695 N N . LYS A 1 85 ? 2.155 1.244 5.983 1.00 91.06 85 LYS A N 1
ATOM 696 C CA . LYS A 1 85 ? 3.425 1.936 5.763 1.00 91.06 85 LYS A CA 1
ATOM 697 C C . LYS A 1 85 ? 3.944 2.507 7.071 1.00 91.06 85 LYS A C 1
ATOM 699 O O . LYS A 1 85 ? 3.368 3.423 7.652 1.00 91.06 85 LYS A O 1
ATOM 704 N N . VAL A 1 86 ? 5.077 1.973 7.518 1.00 87.75 86 VAL A N 1
ATOM 705 C CA . VAL A 1 86 ? 5.808 2.499 8.673 1.00 87.75 86 VAL A CA 1
ATOM 706 C C . VAL A 1 86 ? 6.696 3.650 8.207 1.00 87.75 86 VAL A C 1
ATOM 708 O O . VAL A 1 86 ? 7.540 3.478 7.326 1.00 87.75 86 VAL A O 1
ATOM 711 N N . LEU A 1 87 ? 6.513 4.833 8.791 1.00 77.62 87 LEU A N 1
ATOM 712 C CA . LEU A 1 87 ? 7.313 6.011 8.480 1.00 77.62 87 LEU A CA 1
ATOM 713 C C . LEU A 1 87 ? 8.721 5.877 9.047 1.00 77.62 87 LEU A C 1
ATOM 715 O O . LEU A 1 87 ? 8.991 6.200 10.198 1.00 77.62 87 LEU A O 1
ATOM 719 N N . THR A 1 88 ? 9.639 5.433 8.199 1.00 65.31 88 THR A N 1
ATOM 720 C CA . THR A 1 88 ? 11.077 5.422 8.494 1.00 65.31 88 THR A CA 1
ATOM 721 C C . THR A 1 88 ? 11.808 6.587 7.827 1.00 65.31 88 THR A C 1
ATOM 723 O O . THR A 1 88 ? 12.915 6.926 8.230 1.00 65.31 88 THR A O 1
ATOM 726 N N . VAL A 1 89 ? 11.177 7.226 6.829 1.00 52.88 89 VAL A N 1
ATOM 727 C CA . VAL A 1 89 ? 11.712 8.323 5.987 1.00 52.88 89 VAL A CA 1
ATOM 728 C C . VAL A 1 89 ? 11.996 9.609 6.776 1.00 52.88 89 VAL A C 1
ATOM 730 O O . VAL A 1 89 ? 12.683 10.502 6.296 1.00 52.88 89 VAL A O 1
ATOM 733 N N . LEU A 1 90 ? 11.543 9.685 8.022 1.00 48.41 90 LEU A N 1
ATOM 734 C CA . LEU A 1 90 ? 11.838 10.801 8.921 1.00 48.41 90 LEU A CA 1
ATOM 735 C C . LEU A 1 90 ? 13.158 10.629 9.672 1.00 48.41 90 LEU A C 1
ATOM 737 O O . LEU A 1 90 ? 13.601 11.534 10.374 1.00 48.41 90 LEU A O 1
ATOM 741 N N . ASN A 1 91 ? 13.830 9.498 9.460 1.00 46.12 91 ASN A N 1
ATOM 742 C CA . ASN A 1 91 ? 15.196 9.279 9.886 1.00 46.12 91 ASN A CA 1
ATOM 743 C C . ASN A 1 91 ? 16.169 9.829 8.833 1.00 46.12 91 ASN A C 1
ATOM 745 O O . ASN A 1 91 ? 16.941 9.071 8.250 1.00 46.12 91 ASN A O 1
ATOM 749 N N . GLN A 1 92 ? 16.111 11.126 8.514 1.00 41.12 92 GLN A N 1
ATOM 750 C CA . GLN A 1 92 ? 17.094 11.698 7.590 1.00 41.12 92 GLN A CA 1
ATOM 751 C C . GLN A 1 92 ? 18.494 11.638 8.220 1.00 41.12 92 GLN A C 1
ATOM 753 O O . GLN A 1 92 ? 18.731 12.132 9.322 1.00 41.12 92 GLN A O 1
ATOM 758 N N . THR A 1 93 ? 19.431 11.031 7.495 1.00 35.84 93 THR A N 1
ATOM 759 C CA . THR A 1 93 ? 20.868 11.226 7.685 1.00 35.84 93 THR A CA 1
ATOM 760 C C . THR A 1 93 ? 21.193 12.686 7.392 1.00 35.84 93 THR A C 1
ATOM 762 O O . THR A 1 93 ? 21.153 13.102 6.238 1.00 35.84 93 THR A O 1
ATOM 765 N N . SER A 1 94 ? 21.507 13.473 8.418 1.00 33.03 94 SER A N 1
ATOM 766 C CA . SER A 1 94 ? 22.143 14.777 8.239 1.00 33.03 94 SER A CA 1
ATOM 767 C C . SER A 1 94 ? 23.649 14.574 8.072 1.00 33.03 94 SER A C 1
ATOM 769 O O . SER A 1 94 ? 24.283 14.042 8.987 1.00 33.03 94 SER A O 1
ATOM 771 N N . GLY A 1 95 ? 24.216 15.007 6.947 1.00 33.25 95 GLY A N 1
ATOM 772 C CA . GLY A 1 95 ? 25.664 15.139 6.815 1.00 33.25 95 GLY A CA 1
ATOM 773 C C . GLY A 1 95 ? 26.168 15.162 5.380 1.00 33.25 95 GLY A C 1
ATOM 774 O O . GLY A 1 95 ? 26.774 14.193 4.949 1.00 33.25 95 GLY A O 1
ATOM 775 N N . GLU A 1 96 ? 25.992 16.284 4.690 1.00 29.45 96 GLU A N 1
ATOM 776 C CA . GLU A 1 96 ? 27.127 16.886 3.988 1.00 29.45 96 GLU A CA 1
ATOM 777 C C . GLU A 1 96 ? 27.247 18.309 4.538 1.00 29.45 96 GLU A C 1
ATOM 779 O O . GLU A 1 96 ? 26.507 19.213 4.157 1.00 29.45 96 GLU A O 1
ATOM 784 N N . GLU A 1 97 ? 28.121 18.490 5.531 1.00 31.06 97 GLU A N 1
ATOM 785 C CA . GLU A 1 97 ? 28.716 19.805 5.735 1.00 31.06 97 GLU A CA 1
ATOM 786 C C . GLU A 1 97 ? 29.629 20.041 4.532 1.00 31.06 97 GLU A C 1
ATOM 788 O O . GLU A 1 97 ? 30.618 19.333 4.336 1.00 31.06 97 GLU A O 1
ATOM 793 N N . ILE A 1 98 ? 29.269 21.027 3.714 1.00 37.44 98 ILE A N 1
ATOM 794 C CA . ILE A 1 98 ? 30.211 21.702 2.830 1.00 37.44 98 ILE A CA 1
ATOM 795 C C . ILE A 1 98 ? 31.206 22.394 3.765 1.00 37.44 98 ILE A C 1
ATOM 797 O O . ILE A 1 98 ? 30.927 23.470 4.294 1.00 37.44 98 ILE A O 1
ATOM 801 N N . CYS A 1 99 ? 32.350 21.765 4.019 1.00 28.52 99 CYS A N 1
ATOM 802 C CA . CYS A 1 99 ? 33.490 22.504 4.534 1.00 28.52 99 CYS A CA 1
ATOM 803 C C . CYS A 1 99 ? 34.038 23.340 3.378 1.00 28.52 99 CYS A C 1
ATOM 805 O O . CYS A 1 99 ? 34.677 22.812 2.471 1.00 28.52 99 CYS A O 1
ATOM 807 N N . ASN A 1 100 ? 33.769 24.645 3.430 1.00 33.97 100 ASN A N 1
ATOM 808 C CA . ASN A 1 100 ? 34.564 25.648 2.738 1.00 33.97 100 ASN A CA 1
ATOM 809 C C . ASN A 1 100 ? 36.014 25.485 3.211 1.00 33.97 100 ASN A C 1
ATOM 811 O O . ASN A 1 100 ? 36.339 25.872 4.333 1.00 33.97 100 ASN A O 1
ATOM 815 N N . SER A 1 101 ? 36.876 24.894 2.392 1.00 32.72 101 SER A N 1
ATOM 816 C CA . SER A 1 101 ? 38.304 25.166 2.489 1.00 32.72 101 SER A CA 1
ATOM 817 C C . SER A 1 101 ? 38.589 26.292 1.511 1.00 32.72 101 SER A C 1
ATOM 819 O O . SER A 1 101 ? 38.462 26.109 0.301 1.00 32.72 101 SER A O 1
ATOM 821 N N . GLU A 1 102 ? 38.887 27.459 2.067 1.00 31.28 102 GLU A N 1
ATOM 822 C CA . GLU A 1 102 ? 39.458 28.595 1.358 1.00 31.28 102 GLU A CA 1
ATOM 823 C C . GLU A 1 102 ? 40.626 28.106 0.485 1.00 31.28 102 GLU A C 1
ATOM 825 O O . GLU A 1 102 ? 41.499 27.368 0.947 1.00 31.28 102 GLU A O 1
ATOM 830 N N . GLU A 1 103 ? 40.594 28.464 -0.800 1.00 31.69 103 GLU A N 1
ATOM 831 C CA . GLU A 1 103 ? 41.742 28.346 -1.691 1.00 31.69 103 GLU A CA 1
ATOM 832 C C . GLU A 1 103 ? 42.813 29.325 -1.192 1.00 31.69 103 GLU A C 1
ATOM 834 O O . GLU A 1 103 ? 42.715 30.529 -1.425 1.00 31.69 103 GLU A O 1
ATOM 839 N N . GLU A 1 104 ? 43.825 28.819 -0.488 1.00 32.66 104 GLU A N 1
ATOM 840 C CA . GLU A 1 104 ? 45.123 29.486 -0.410 1.00 32.66 104 GLU A CA 1
ATOM 841 C C . GLU A 1 104 ? 46.099 28.806 -1.381 1.00 32.66 104 GLU A C 1
ATOM 843 O O . GLU A 1 104 ? 46.301 27.589 -1.377 1.00 32.66 104 GLU A O 1
ATOM 848 N N . ASP A 1 105 ? 46.654 29.645 -2.252 1.00 28.91 105 ASP A N 1
ATOM 849 C CA . ASP A 1 105 ? 47.609 29.385 -3.324 1.00 28.91 105 ASP A CA 1
ATOM 850 C C . ASP A 1 105 ? 48.903 28.652 -2.889 1.00 28.91 105 ASP A C 1
ATOM 852 O O . ASP A 1 105 ? 49.643 29.172 -2.061 1.00 28.91 105 ASP A O 1
ATOM 856 N N . ASN A 1 106 ? 49.218 27.549 -3.601 1.00 28.45 106 ASN A N 1
ATOM 857 C CA . ASN A 1 106 ? 50.536 27.092 -4.131 1.00 28.45 106 ASN A CA 1
ATOM 858 C C . ASN A 1 106 ? 51.785 26.917 -3.206 1.00 28.45 106 ASN A C 1
ATOM 860 O O . ASN A 1 106 ? 51.902 27.555 -2.169 1.00 28.45 106 ASN A O 1
ATOM 864 N N . PRO A 1 107 ? 52.884 26.255 -3.659 1.00 37.91 107 PRO A N 1
ATOM 865 C CA . PRO A 1 107 ? 53.041 25.037 -4.476 1.00 37.91 107 PRO A CA 1
ATOM 866 C C . PRO A 1 107 ? 54.117 24.039 -3.922 1.00 37.91 107 PRO A C 1
ATOM 868 O O . PRO A 1 107 ? 54.905 24.371 -3.045 1.00 37.91 107 PRO A O 1
ATOM 871 N N . GLU A 1 108 ? 54.176 22.842 -4.531 1.00 28.80 108 GLU A N 1
ATOM 872 C CA . GLU A 1 108 ? 55.331 21.913 -4.695 1.00 28.80 108 GLU A CA 1
ATOM 873 C C . GLU A 1 108 ? 56.092 21.304 -3.483 1.00 28.80 108 GLU A C 1
ATOM 875 O O . GLU A 1 108 ? 56.709 21.991 -2.676 1.00 28.80 108 GLU A O 1
ATOM 880 N N . GLY A 1 109 ? 56.208 19.961 -3.471 1.00 27.80 109 GLY A N 1
ATOM 881 C CA . GLY A 1 109 ? 57.249 19.243 -2.717 1.00 27.80 109 GLY A CA 1
ATOM 882 C C . GLY A 1 109 ? 57.028 17.731 -2.552 1.00 27.80 109 GLY A C 1
ATOM 883 O O . GLY A 1 109 ? 56.101 17.305 -1.873 1.00 27.80 109 GLY A O 1
ATOM 884 N N . ASP A 1 110 ? 57.911 16.938 -3.163 1.00 27.28 110 ASP A N 1
ATOM 885 C CA . ASP A 1 110 ? 58.000 15.470 -3.159 1.00 27.28 110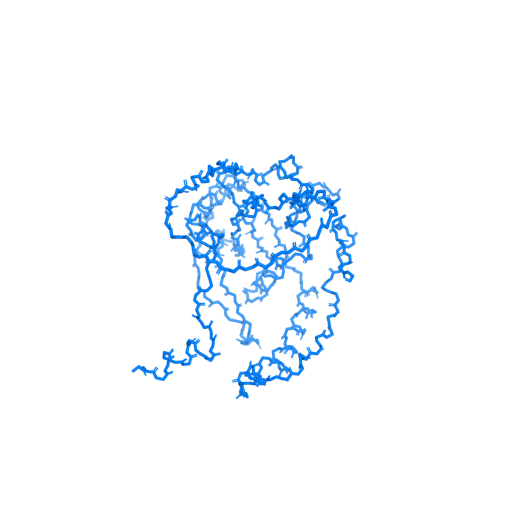 ASP A CA 1
ATOM 886 C C . ASP A 1 110 ? 58.090 14.783 -1.774 1.00 27.28 110 ASP A C 1
ATOM 888 O O . ASP A 1 110 ? 58.771 15.259 -0.865 1.00 27.28 110 ASP A O 1
ATOM 892 N N . ASN A 1 111 ? 57.558 13.548 -1.737 1.00 30.31 111 ASN A N 1
ATOM 893 C CA . ASN A 1 111 ? 58.181 12.283 -1.276 1.00 30.31 111 ASN A CA 1
ATOM 894 C C . ASN A 1 111 ? 57.355 11.472 -0.231 1.00 30.31 111 ASN A C 1
ATOM 896 O O . ASN A 1 111 ? 56.829 12.054 0.716 1.00 30.31 111 ASN A O 1
ATOM 900 N N . PRO A 1 112 ? 57.241 10.124 -0.353 1.00 38.44 112 PRO A N 1
ATOM 901 C CA . PRO A 1 112 ? 56.369 9.293 0.482 1.00 38.44 112 PRO A CA 1
ATOM 902 C C . PRO A 1 112 ? 57.146 8.496 1.542 1.00 38.44 112 PRO A C 1
ATOM 904 O O . PRO A 1 112 ? 58.017 7.721 1.162 1.00 38.44 112 PRO A O 1
ATOM 907 N N . GLN A 1 113 ? 56.788 8.581 2.832 1.00 28.52 113 GLN A N 1
ATOM 908 C CA . GLN A 1 113 ? 57.126 7.558 3.840 1.00 28.52 113 GLN A CA 1
ATOM 909 C C . GLN A 1 113 ? 56.078 7.452 4.967 1.00 28.52 113 GLN A C 1
ATOM 911 O O . GLN A 1 113 ? 55.311 8.370 5.232 1.00 28.52 113 GLN A O 1
ATOM 916 N N . GLU A 1 114 ? 56.058 6.250 5.537 1.00 33.66 114 GLU A N 1
ATOM 917 C CA . GLU A 1 114 ? 55.110 5.584 6.435 1.00 33.66 114 GLU A CA 1
ATOM 918 C C . GLU A 1 114 ? 54.866 6.267 7.791 1.00 33.66 114 GLU A C 1
ATOM 920 O O . GLU A 1 114 ? 55.798 6.792 8.385 1.00 33.66 114 GLU A O 1
ATOM 925 N N . GLU A 1 115 ? 53.659 6.099 8.352 1.00 30.17 115 GLU A N 1
ATOM 926 C CA . GLU A 1 115 ? 53.471 5.977 9.807 1.00 30.17 115 GLU A CA 1
ATOM 927 C C . GLU A 1 115 ? 52.237 5.112 10.152 1.00 30.17 115 GLU A C 1
ATOM 929 O O . GLU A 1 115 ? 51.123 5.309 9.663 1.00 30.17 115 GLU A O 1
ATOM 934 N N . GLU A 1 116 ? 52.480 4.102 10.986 1.00 29.84 116 GLU A N 1
ATOM 935 C CA . GLU A 1 116 ? 51.540 3.127 11.541 1.00 29.84 116 GLU A CA 1
ATOM 936 C C . GLU A 1 116 ? 50.836 3.653 12.817 1.00 29.84 116 GLU A C 1
ATOM 938 O O . GLU A 1 116 ? 51.460 4.268 13.674 1.00 29.84 116 GLU A O 1
ATOM 943 N N . ASN A 1 117 ? 49.575 3.233 13.010 1.00 29.42 117 ASN A N 1
ATOM 944 C CA . ASN A 1 117 ? 48.876 2.996 14.292 1.00 29.42 117 ASN A CA 1
ATOM 945 C C . ASN A 1 117 ? 48.504 4.168 15.242 1.00 29.42 117 ASN A C 1
ATOM 947 O O . ASN A 1 117 ? 49.281 4.532 16.116 1.00 29.42 117 ASN A O 1
ATOM 951 N N . ASN A 1 118 ? 47.203 4.529 15.289 1.00 28.94 118 ASN A N 1
ATOM 952 C CA . ASN A 1 118 ? 46.400 4.491 16.538 1.00 28.94 118 ASN A CA 1
ATOM 953 C C . ASN A 1 118 ? 44.864 4.556 16.281 1.00 28.94 118 ASN A C 1
ATOM 955 O O . ASN A 1 118 ? 44.377 5.536 15.713 1.00 28.94 118 ASN A O 1
ATOM 959 N N . PRO A 1 119 ? 44.054 3.570 16.727 1.00 34.50 119 PRO A N 1
ATOM 960 C CA . PRO A 1 119 ? 42.600 3.565 16.560 1.00 34.50 119 PRO A CA 1
ATOM 961 C C . PRO A 1 119 ? 41.890 4.340 17.682 1.00 34.50 119 PRO A C 1
ATOM 963 O O . PRO A 1 119 ? 41.296 3.760 18.598 1.00 34.50 119 PRO A O 1
ATOM 966 N N . GLN A 1 120 ? 41.866 5.669 17.595 1.00 30.88 120 GLN A N 1
ATOM 967 C CA . GLN A 1 120 ? 40.969 6.475 18.424 1.00 30.88 120 GLN A CA 1
ATOM 968 C C . GLN A 1 120 ? 39.599 6.603 17.763 1.00 30.88 120 GLN A C 1
ATOM 970 O O . GLN A 1 120 ? 39.321 7.476 16.950 1.00 30.88 120 GLN A O 1
ATOM 975 N N . LYS A 1 121 ? 38.734 5.665 18.170 1.00 32.03 121 LYS A N 1
ATOM 976 C CA . LYS A 1 121 ? 37.272 5.690 18.066 1.00 32.03 121 LYS A CA 1
ATOM 977 C C . LYS A 1 121 ? 36.732 7.123 18.144 1.00 32.03 121 LYS A C 1
ATOM 979 O O . LYS A 1 121 ? 36.499 7.635 19.240 1.00 32.03 121 LYS A O 1
ATOM 984 N N . ALA A 1 122 ? 36.414 7.704 16.991 1.00 28.50 122 ALA A N 1
ATOM 985 C CA . ALA A 1 122 ? 35.413 8.750 16.910 1.00 28.50 122 ALA A CA 1
ATOM 986 C C . ALA A 1 122 ? 34.089 8.121 17.363 1.00 28.50 122 ALA A C 1
ATOM 988 O O . ALA A 1 122 ? 33.404 7.421 16.617 1.00 28.50 122 ALA A O 1
ATOM 989 N N . LYS A 1 123 ? 33.759 8.287 18.646 1.00 31.00 123 LYS A N 1
ATOM 990 C CA . LYS A 1 123 ? 32.415 8.033 19.154 1.00 31.00 123 LYS A CA 1
ATOM 991 C C . LYS A 1 123 ? 31.517 9.075 18.499 1.00 31.00 123 LYS A C 1
ATOM 993 O O . LYS A 1 123 ? 31.337 10.164 19.029 1.00 31.00 123 LYS A O 1
ATOM 998 N N . THR A 1 124 ? 30.983 8.749 17.328 1.00 29.84 124 THR A N 1
ATOM 999 C CA . THR A 1 124 ? 29.901 9.509 16.711 1.00 29.84 124 THR A CA 1
ATOM 1000 C C . THR A 1 124 ? 28.741 9.516 17.698 1.00 29.84 124 THR A C 1
ATOM 1002 O O . THR A 1 124 ? 28.095 8.485 17.918 1.00 29.84 124 THR A O 1
ATOM 1005 N N . ASN A 1 125 ? 28.511 10.663 18.333 1.00 32.41 125 ASN A N 1
ATOM 1006 C CA . ASN A 1 125 ? 27.319 10.919 19.122 1.00 32.41 125 ASN A CA 1
ATOM 1007 C C . ASN A 1 125 ? 26.118 10.847 18.176 1.00 32.41 125 ASN A C 1
ATOM 1009 O O . ASN A 1 125 ? 25.781 11.815 17.500 1.00 32.41 125 ASN A O 1
ATOM 1013 N N . LYS A 1 126 ? 25.483 9.671 18.102 1.00 35.09 126 LYS A N 1
ATOM 1014 C CA . LYS A 1 126 ? 24.202 9.489 17.419 1.00 35.09 126 LYS A CA 1
ATOM 1015 C C . LYS A 1 126 ? 23.154 10.290 18.187 1.00 35.09 126 LYS A C 1
ATOM 1017 O O . LYS A 1 126 ? 22.628 9.822 19.196 1.00 35.09 126 LYS A O 1
ATOM 1022 N N . LYS A 1 127 ? 22.886 11.517 17.742 1.00 37.72 127 LYS A N 1
ATOM 1023 C CA . LYS A 1 127 ? 21.759 12.316 18.233 1.00 37.72 127 LYS A CA 1
ATOM 1024 C C . LYS A 1 127 ? 20.486 11.495 17.991 1.00 37.72 127 LYS A C 1
ATOM 1026 O O . LYS A 1 127 ? 20.292 10.965 16.902 1.00 37.72 127 LYS A O 1
ATOM 1031 N N . LYS A 1 128 ? 19.680 11.293 19.033 1.00 40.22 128 LYS A N 1
ATOM 1032 C CA . LYS A 1 128 ? 18.487 10.436 18.996 1.00 40.22 128 LYS A CA 1
ATOM 1033 C C . LYS A 1 128 ? 17.384 11.158 18.208 1.00 40.22 128 LYS A C 1
ATOM 1035 O O . LYS A 1 128 ? 17.006 12.266 18.578 1.00 40.22 128 LYS A O 1
ATOM 1040 N N . LEU A 1 129 ? 16.937 10.540 17.118 1.00 57.25 129 LEU A N 1
ATOM 1041 C CA . LEU A 1 129 ? 15.895 11.026 16.208 1.00 57.25 129 LEU A CA 1
ATOM 1042 C C . LEU A 1 129 ? 14.528 11.060 16.910 1.00 57.25 129 LEU A C 1
ATOM 1044 O O . LEU A 1 129 ? 14.267 10.208 17.763 1.00 57.25 129 LEU A O 1
ATOM 1048 N N . GLN A 1 130 ? 13.663 12.015 16.548 1.00 57.50 130 GLN A N 1
ATOM 1049 C CA . GLN A 1 130 ? 12.294 12.081 17.066 1.00 57.50 130 GLN A CA 1
ATOM 1050 C C . GLN A 1 130 ? 11.278 11.629 16.002 1.00 57.50 130 GLN A C 1
ATOM 1052 O O . GLN A 1 130 ? 11.279 12.170 14.897 1.00 57.50 130 GLN A O 1
ATOM 1057 N N . PRO A 1 131 ? 10.432 10.631 16.301 1.00 64.31 131 PRO A N 1
ATOM 1058 C CA . PRO A 1 131 ? 9.369 10.186 15.401 1.00 64.31 131 PRO A CA 1
ATOM 1059 C C . PRO A 1 131 ? 8.280 11.261 15.235 1.00 64.31 131 PRO A C 1
ATOM 1061 O O . PRO A 1 131 ? 7.690 11.694 16.223 1.00 64.31 131 PRO A O 1
ATOM 1064 N N . VAL A 1 132 ? 7.971 11.649 13.994 1.00 70.31 132 VAL A N 1
ATOM 1065 C CA . VAL A 1 132 ? 6.852 12.566 13.681 1.00 70.31 132 VAL A CA 1
ATOM 1066 C C . VAL A 1 132 ? 5.526 11.829 13.785 1.00 70.31 132 VAL A C 1
ATOM 1068 O O . VAL A 1 132 ? 5.416 10.668 13.368 1.00 70.31 132 VAL A O 1
ATOM 1071 N N . ASN A 1 133 ? 4.512 12.506 14.317 1.00 80.12 133 ASN A N 1
ATOM 1072 C CA . ASN A 1 133 ? 3.155 11.980 14.329 1.00 80.12 133 ASN A CA 1
ATOM 1073 C C . ASN A 1 133 ? 2.537 12.090 12.912 1.00 80.12 133 ASN A C 1
ATOM 1075 O O . ASN A 1 133 ? 2.425 13.200 12.387 1.00 80.12 133 ASN A O 1
ATOM 1079 N N . PRO A 1 134 ? 2.079 10.979 12.292 1.00 80.44 134 PRO A N 1
ATOM 1080 C CA . PRO A 1 134 ? 1.401 10.983 10.997 1.00 80.44 134 PRO A CA 1
ATOM 1081 C C . PRO A 1 134 ? 0.184 11.906 10.916 1.00 80.44 134 PRO A C 1
ATOM 1083 O O . PRO A 1 134 ? -0.195 12.302 9.822 1.00 80.44 134 PRO A O 1
ATOM 1086 N N . GLU A 1 135 ? -0.447 12.243 12.040 1.00 82.31 135 GLU A N 1
ATOM 1087 C CA . GLU A 1 135 ? -1.583 13.170 12.085 1.00 82.31 135 GLU A CA 1
ATOM 1088 C C . GLU A 1 135 ? -1.164 14.640 11.960 1.00 82.31 135 GLU A C 1
ATOM 1090 O O . GLU A 1 135 ? -1.960 15.461 11.518 1.00 82.31 135 GLU A O 1
ATOM 1095 N N . LYS A 1 136 ? 0.083 14.969 12.317 1.00 80.44 136 LYS A N 1
ATOM 1096 C CA . LYS A 1 136 ? 0.632 16.336 12.343 1.00 80.44 136 LYS A CA 1
ATOM 1097 C C . LYS A 1 136 ? 1.772 16.533 11.347 1.00 80.44 136 LYS A C 1
ATOM 1099 O O . LYS A 1 136 ? 2.628 17.401 11.516 1.00 80.44 136 LYS A O 1
ATOM 1104 N N . PHE A 1 137 ? 1.787 15.730 10.286 1.00 78.62 137 PHE A N 1
ATOM 1105 C CA . PHE A 1 137 ? 2.873 15.728 9.308 1.00 78.62 137 PHE A CA 1
ATOM 1106 C C . PHE A 1 137 ? 3.096 17.101 8.646 1.00 78.62 137 PHE A C 1
ATOM 1108 O O . PHE A 1 137 ? 4.218 17.429 8.274 1.00 78.62 137 PHE A O 1
ATOM 1115 N N . GLU A 1 138 ? 2.064 17.939 8.530 1.00 75.38 138 GLU A N 1
ATOM 1116 C CA . GLU A 1 138 ? 2.185 19.288 7.963 1.00 75.38 138 GLU A CA 1
ATOM 1117 C C . GLU A 1 138 ? 2.932 20.266 8.886 1.00 75.38 138 GLU A C 1
ATOM 1119 O O . GLU A 1 138 ? 3.599 21.175 8.397 1.00 75.38 138 GLU A O 1
ATOM 1124 N N . GLU A 1 139 ? 2.856 20.096 10.203 1.00 77.88 139 GLU A N 1
ATOM 1125 C CA . GLU A 1 139 ? 3.498 20.990 11.178 1.00 77.88 139 GLU A CA 1
ATOM 1126 C C . GLU A 1 139 ? 4.916 20.522 11.515 1.00 77.88 139 GLU A C 1
ATOM 1128 O O . GLU A 1 139 ? 5.822 21.330 11.712 1.00 77.88 139 GLU A O 1
ATOM 1133 N N . GLU A 1 140 ? 5.107 19.204 11.562 1.00 75.56 140 GLU A N 1
ATOM 1134 C CA . GLU A 1 140 ? 6.317 18.576 12.092 1.00 75.56 140 GLU A CA 1
ATOM 1135 C C . GLU A 1 140 ? 7.364 18.243 11.008 1.00 75.56 140 GLU A C 1
ATOM 1137 O O . GLU A 1 140 ? 8.524 18.002 11.344 1.00 75.56 140 GLU A O 1
ATOM 1142 N N . MET A 1 141 ? 7.000 18.235 9.716 1.00 76.88 141 MET A N 1
ATOM 1143 C CA . MET A 1 141 ? 7.933 17.927 8.618 1.00 76.88 141 MET A CA 1
ATOM 1144 C C . MET A 1 141 ? 8.566 19.170 7.981 1.00 76.88 141 MET A C 1
ATOM 1146 O O . MET A 1 141 ? 7.917 20.199 7.775 1.00 76.88 141 MET A O 1
ATOM 1150 N N . THR A 1 142 ? 9.827 19.046 7.560 1.00 78.69 142 THR A N 1
ATOM 1151 C CA . THR A 1 142 ? 10.505 20.067 6.743 1.00 78.69 142 THR A CA 1
ATOM 1152 C C . THR A 1 142 ? 9.914 20.132 5.322 1.00 78.69 142 THR A C 1
ATOM 1154 O O . THR A 1 142 ? 9.312 19.158 4.861 1.00 78.69 142 THR A O 1
ATOM 1157 N N . PRO A 1 143 ? 10.093 21.236 4.569 1.00 75.38 143 PRO A N 1
ATOM 1158 C CA . PRO A 1 143 ? 9.612 21.330 3.184 1.00 75.38 143 PRO A CA 1
ATOM 1159 C C . PRO A 1 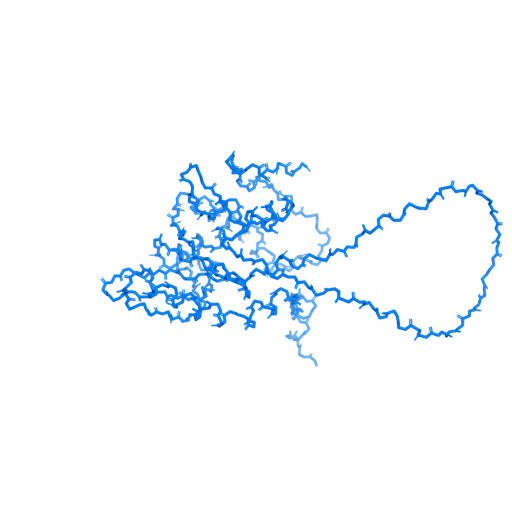143 ? 10.120 20.203 2.269 1.00 75.38 143 PRO A C 1
ATOM 1161 O O . PRO A 1 143 ? 9.361 19.660 1.468 1.00 75.38 143 PRO A O 1
ATOM 1164 N N . GLU A 1 144 ? 11.380 19.788 2.426 1.00 73.12 144 GLU A N 1
ATOM 1165 C CA . GLU A 1 144 ? 11.960 18.681 1.654 1.00 73.12 144 GLU A CA 1
ATOM 1166 C C . GLU A 1 144 ? 11.315 17.330 2.008 1.00 73.12 144 GLU A C 1
ATOM 1168 O O . GLU A 1 144 ? 11.043 16.501 1.134 1.00 73.12 144 GLU A O 1
ATOM 1173 N N . GLN A 1 145 ? 11.027 17.114 3.295 1.00 74.00 145 GLN A N 1
ATOM 1174 C CA . GLN A 1 145 ? 10.328 15.922 3.765 1.00 74.00 145 GLN A CA 1
ATOM 1175 C C . GLN A 1 145 ? 8.893 15.883 3.242 1.00 74.00 145 GLN A C 1
ATOM 1177 O O . GLN A 1 145 ? 8.465 14.834 2.772 1.00 74.00 145 GLN A O 1
ATOM 1182 N N . LYS A 1 146 ? 8.183 17.019 3.235 1.00 75.88 146 LYS A N 1
ATOM 1183 C CA . LYS A 1 146 ? 6.826 17.135 2.674 1.00 75.88 146 LYS A CA 1
ATOM 1184 C C . LYS A 1 146 ? 6.775 16.801 1.186 1.00 75.88 146 LYS A C 1
ATOM 1186 O O . LYS A 1 146 ? 5.852 16.115 0.758 1.00 75.88 146 LYS A O 1
ATOM 1191 N N . ARG A 1 147 ? 7.787 17.205 0.408 1.00 73.25 147 ARG A N 1
ATOM 1192 C CA . ARG A 1 147 ? 7.893 16.831 -1.014 1.00 73.25 147 ARG A CA 1
ATOM 1193 C C . ARG A 1 147 ? 7.939 15.313 -1.194 1.00 73.25 147 ARG A C 1
ATOM 1195 O O . ARG A 1 147 ? 7.209 14.768 -2.014 1.00 73.25 147 ARG A O 1
ATOM 1202 N N . ARG A 1 148 ? 8.770 14.629 -0.400 1.00 74.38 148 ARG A N 1
ATOM 1203 C CA . ARG A 1 148 ? 8.919 13.160 -0.420 1.00 74.38 148 ARG A CA 1
ATOM 1204 C C . ARG A 1 148 ? 7.792 12.416 0.292 1.00 74.38 148 ARG A C 1
ATOM 1206 O O . ARG A 1 148 ? 7.684 11.197 0.156 1.00 74.38 148 ARG A O 1
ATOM 1213 N N . PHE A 1 149 ? 6.990 13.119 1.082 1.00 82.62 149 PHE A N 1
ATOM 1214 C CA . PHE A 1 149 ? 5.874 12.535 1.792 1.00 82.62 149 PHE A CA 1
ATOM 1215 C C . PHE A 1 149 ? 4.739 12.229 0.824 1.00 82.62 149 PHE A C 1
ATOM 1217 O O . PHE A 1 149 ? 4.458 12.969 -0.116 1.00 82.62 149 PHE A O 1
ATOM 1224 N N . TYR A 1 150 ? 4.097 11.093 1.053 1.00 85.62 150 TYR A N 1
ATOM 1225 C CA . TYR A 1 150 ? 3.150 10.527 0.107 1.00 85.62 150 TYR A CA 1
ATOM 1226 C C . TYR A 1 150 ? 1.703 10.936 0.368 1.00 85.62 150 TYR A C 1
ATOM 1228 O O . TYR A 1 150 ? 0.863 10.671 -0.483 1.00 85.62 150 TYR A O 1
ATOM 1236 N N . LEU A 1 151 ? 1.392 11.585 1.494 1.00 88.44 151 LEU A N 1
ATOM 1237 C CA . LEU A 1 151 ? 0.068 12.169 1.723 1.00 88.44 151 LEU A CA 1
ATOM 1238 C C . LEU A 1 151 ? 0.066 13.660 1.367 1.00 88.44 151 LEU A C 1
ATOM 1240 O O . LEU A 1 151 ? 1.068 14.351 1.556 1.00 88.44 151 LEU A O 1
ATOM 1244 N N . LYS A 1 152 ? -1.078 14.147 0.889 1.00 87.75 152 LYS A N 1
ATOM 1245 C CA . LYS A 1 152 ? -1.383 15.566 0.678 1.00 87.75 152 LYS A CA 1
ATOM 1246 C C . LYS A 1 152 ? -2.777 15.881 1.216 1.00 87.75 152 LYS A C 1
ATOM 1248 O O . LYS A 1 152 ? -3.569 14.970 1.445 1.00 87.75 152 LYS A O 1
ATOM 1253 N N . ARG A 1 153 ? -3.081 17.161 1.408 1.00 86.81 153 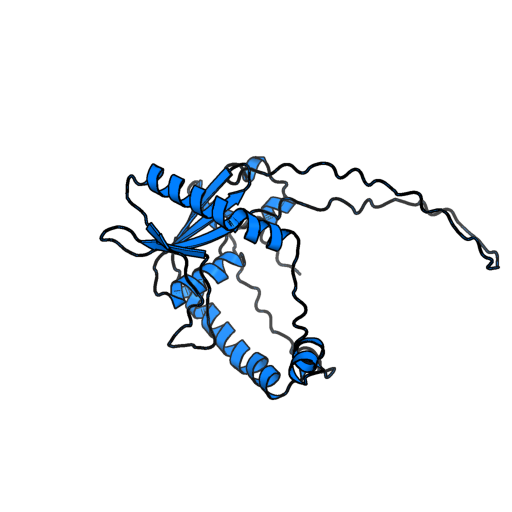ARG A N 1
ATOM 1254 C CA . ARG A 1 153 ? -4.445 17.618 1.677 1.00 86.81 153 ARG A CA 1
ATOM 1255 C C . ARG A 1 153 ? -5.107 18.016 0.360 1.00 86.81 153 ARG A C 1
ATOM 1257 O O . ARG A 1 153 ? -4.468 18.687 -0.446 1.00 86.81 153 ARG A O 1
ATOM 1264 N N . ASN A 1 154 ? -6.333 17.563 0.116 1.00 85.19 154 ASN A N 1
ATOM 1265 C CA . ASN A 1 154 ? -7.109 17.988 -1.049 1.00 85.19 154 ASN A CA 1
ATOM 1266 C C . ASN A 1 154 ? -7.730 19.385 -0.811 1.00 85.19 154 ASN A C 1
ATOM 1268 O O . ASN A 1 154 ? -7.631 19.951 0.280 1.00 85.19 154 ASN A O 1
ATOM 1272 N N . ASN A 1 155 ? -8.402 19.928 -1.829 1.00 82.50 155 ASN A N 1
ATOM 1273 C CA . ASN A 1 155 ? -9.082 21.229 -1.746 1.00 82.50 155 ASN A CA 1
ATOM 1274 C C . ASN A 1 155 ? -10.222 21.264 -0.708 1.00 82.50 155 ASN A C 1
ATOM 1276 O O . ASN A 1 155 ? -10.597 22.336 -0.242 1.00 82.50 155 ASN A O 1
ATOM 1280 N N . GLU A 1 156 ? -10.765 20.103 -0.343 1.00 83.88 156 GLU A N 1
ATOM 1281 C CA . GLU A 1 156 ? -11.854 19.942 0.629 1.00 83.88 156 GLU A CA 1
ATOM 1282 C C . GLU A 1 156 ? -11.338 19.867 2.075 1.00 83.88 156 GLU A C 1
ATOM 1284 O O . GLU A 1 156 ? -12.108 19.982 3.026 1.00 83.88 156 GLU A O 1
ATOM 1289 N N . GLY A 1 157 ? -10.020 19.741 2.253 1.00 82.25 157 GLY A N 1
ATOM 1290 C CA . GLY A 1 157 ? -9.374 19.630 3.553 1.00 82.25 157 GLY A CA 1
ATOM 1291 C C . GLY A 1 157 ? -9.093 18.194 3.997 1.00 82.25 157 GLY A C 1
ATOM 1292 O O . GLY A 1 157 ? -8.513 18.008 5.067 1.00 82.25 157 GLY A O 1
ATOM 1293 N N . ASP A 1 158 ? -9.421 17.186 3.196 1.00 86.06 158 ASP A N 1
ATOM 1294 C CA . ASP A 1 158 ? -9.175 15.779 3.498 1.00 86.06 158 ASP A CA 1
ATOM 1295 C C . ASP A 1 158 ? -7.742 15.353 3.182 1.00 86.06 158 ASP A C 1
ATOM 1297 O O . ASP A 1 158 ? -7.114 15.801 2.222 1.00 86.06 158 ASP A O 1
ATOM 1301 N N . VAL A 1 159 ? -7.211 14.449 4.008 1.00 89.50 159 VAL A N 1
ATOM 1302 C CA . VAL A 1 159 ? -5.870 13.882 3.827 1.00 89.50 159 VAL A CA 1
ATOM 1303 C C . VAL A 1 159 ? -5.962 12.686 2.887 1.00 89.50 159 VAL A C 1
ATOM 1305 O O . VAL A 1 159 ? -6.525 11.657 3.255 1.00 89.50 159 VAL A O 1
ATOM 1308 N N . VAL A 1 160 ? -5.359 12.811 1.708 1.00 91.00 160 VAL A N 1
ATOM 1309 C CA . VAL A 1 160 ? -5.400 11.823 0.625 1.00 91.00 160 VAL A CA 1
ATOM 1310 C C . VAL A 1 160 ? -3.994 11.379 0.220 1.00 91.00 160 VAL A C 1
ATOM 1312 O O . VAL A 1 160 ? -3.003 12.083 0.430 1.00 91.00 160 VAL A O 1
ATOM 1315 N N . LEU A 1 161 ? -3.887 10.190 -0.371 1.00 90.44 161 LEU A N 1
ATOM 1316 C CA . LEU A 1 161 ? -2.640 9.703 -0.959 1.00 90.44 161 LEU A CA 1
ATOM 1317 C C . LEU A 1 161 ? -2.374 10.422 -2.291 1.00 90.44 161 LEU A C 1
ATOM 1319 O O . LEU A 1 161 ? -3.255 10.496 -3.144 1.00 90.44 161 LEU A O 1
ATOM 1323 N N . LYS A 1 162 ? -1.147 10.909 -2.497 1.00 89.81 162 LYS A N 1
ATOM 1324 C CA . LYS A 1 162 ? -0.712 11.495 -3.773 1.00 89.81 162 LYS A CA 1
ATOM 1325 C C . LYS A 1 162 ? -0.824 10.465 -4.896 1.00 89.81 162 LYS A C 1
ATOM 1327 O O . LYS A 1 162 ? -0.235 9.383 -4.806 1.00 89.81 162 LYS A O 1
ATOM 1332 N N . THR A 1 163 ? -1.520 10.809 -5.976 1.00 84.94 163 THR A N 1
ATOM 1333 C CA . THR A 1 163 ? -1.764 9.887 -7.098 1.00 84.94 163 THR A CA 1
ATOM 1334 C C . THR A 1 163 ? -0.484 9.565 -7.872 1.00 84.94 163 THR A C 1
ATOM 1336 O O . THR A 1 163 ? -0.330 8.452 -8.384 1.00 84.94 163 THR A O 1
ATOM 1339 N N . SER A 1 164 ? 0.466 10.504 -7.886 1.00 8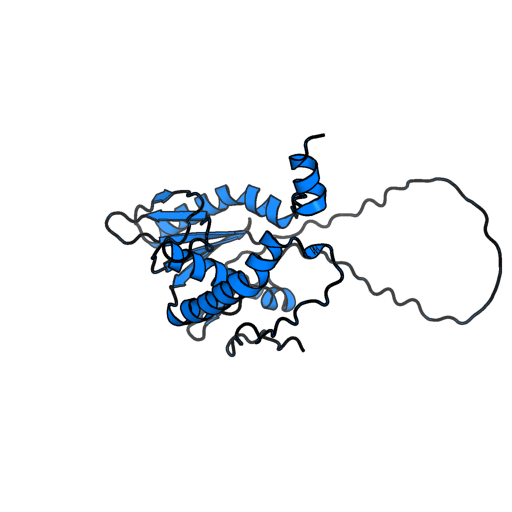1.75 164 SER A N 1
ATOM 1340 C CA . SER A 1 164 ? 1.804 10.379 -8.473 1.00 81.75 164 SER A CA 1
ATOM 1341 C C . SER A 1 164 ? 2.765 9.509 -7.654 1.00 81.75 164 SER A C 1
ATOM 1343 O O . SER A 1 164 ? 3.775 9.042 -8.183 1.00 81.75 164 SER A O 1
ATOM 1345 N N . HIS A 1 165 ? 2.474 9.242 -6.376 1.00 86.25 165 HIS A N 1
ATOM 1346 C CA . HIS A 1 165 ? 3.407 8.534 -5.506 1.00 86.25 165 HIS A CA 1
ATOM 1347 C C . HIS A 1 165 ? 3.393 7.017 -5.750 1.00 86.25 165 HIS A C 1
ATOM 1349 O O . HIS A 1 165 ? 2.341 6.410 -5.940 1.00 86.25 165 HIS A O 1
ATOM 1355 N N . ALA A 1 166 ? 4.559 6.365 -5.653 1.00 86.88 166 ALA A N 1
ATOM 1356 C CA . ALA A 1 166 ? 4.738 4.927 -5.908 1.00 86.88 166 ALA A CA 1
ATOM 1357 C C . ALA A 1 166 ? 3.766 4.016 -5.126 1.00 86.88 166 ALA A C 1
ATOM 1359 O O . ALA A 1 166 ? 3.343 2.974 -5.625 1.00 86.88 166 ALA A O 1
ATOM 1360 N N . TYR A 1 167 ? 3.378 4.419 -3.914 1.00 89.81 167 TYR A N 1
ATOM 1361 C CA . TYR A 1 167 ? 2.407 3.682 -3.098 1.00 89.81 167 TYR A CA 1
ATOM 1362 C C . TYR A 1 167 ? 0.998 3.672 -3.689 1.00 89.81 167 TYR A C 1
ATOM 1364 O O . TYR A 1 167 ? 0.310 2.669 -3.532 1.00 89.81 167 TYR A O 1
ATOM 1372 N N . ASN A 1 168 ? 0.590 4.715 -4.420 1.00 92.12 168 ASN A N 1
ATOM 1373 C CA . ASN A 1 168 ? -0.696 4.698 -5.109 1.00 92.12 168 ASN A CA 1
ATOM 1374 C C . ASN A 1 168 ? -0.711 3.582 -6.158 1.00 92.12 168 ASN A C 1
ATOM 1376 O O . ASN A 1 168 ? -1.583 2.725 -6.135 1.00 92.12 168 ASN A O 1
ATOM 1380 N N . TYR A 1 169 ? 0.328 3.486 -6.991 1.00 91.75 169 TYR A N 1
ATOM 1381 C CA . TYR A 1 169 ? 0.462 2.401 -7.969 1.00 91.75 169 TYR A CA 1
ATOM 1382 C C . TYR A 1 169 ? 0.432 1.007 -7.320 1.00 91.75 169 TYR A C 1
ATOM 1384 O O . TYR A 1 169 ? -0.210 0.100 -7.848 1.00 91.75 169 TYR A O 1
ATOM 1392 N N . GLN A 1 170 ? 1.103 0.830 -6.173 1.00 92.94 170 GLN A N 1
ATOM 1393 C CA . GLN A 1 170 ? 1.110 -0.440 -5.437 1.00 92.94 170 GLN A CA 1
ATOM 1394 C C . GLN A 1 170 ? -0.297 -0.826 -4.945 1.00 92.94 170 GLN A C 1
ATOM 1396 O O . GLN A 1 170 ? -0.705 -1.986 -5.076 1.00 92.94 170 GLN A O 1
ATOM 1401 N N . ILE A 1 171 ? -1.036 0.142 -4.398 1.00 96.44 171 ILE A N 1
ATOM 1402 C CA . ILE A 1 171 ? -2.391 -0.060 -3.880 1.00 96.44 171 ILE A CA 1
ATOM 1403 C C . ILE A 1 171 ? -3.363 -0.325 -5.031 1.00 96.44 171 ILE A C 1
ATOM 1405 O O . ILE A 1 171 ? -4.060 -1.335 -5.000 1.00 96.44 171 ILE A O 1
ATOM 1409 N N . GLN A 1 172 ? -3.347 0.496 -6.085 1.00 96.44 172 GLN A N 1
ATOM 1410 C CA . GLN A 1 172 ? -4.205 0.330 -7.266 1.00 96.44 172 GLN A CA 1
ATOM 1411 C C . GLN A 1 172 ? -4.003 -1.036 -7.939 1.00 96.44 172 GLN A C 1
ATOM 1413 O O . GLN A 1 172 ? -4.970 -1.694 -8.326 1.00 96.44 172 GLN A O 1
ATOM 1418 N N . MET A 1 173 ? -2.753 -1.513 -8.010 1.00 95.06 173 MET A N 1
ATOM 1419 C CA . MET A 1 173 ? -2.453 -2.866 -8.4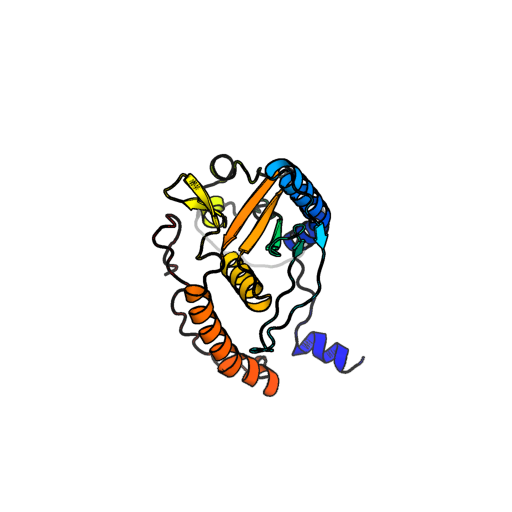80 1.00 95.06 173 MET A CA 1
ATOM 1420 C C . MET A 1 173 ? -3.120 -3.926 -7.606 1.00 95.06 173 MET A C 1
ATOM 1422 O O . MET A 1 173 ? -3.763 -4.837 -8.121 1.00 95.06 173 MET A O 1
ATOM 1426 N N . SER A 1 174 ? -2.955 -3.821 -6.289 1.00 96.44 174 SER A N 1
ATOM 1427 C CA . SER A 1 174 ? -3.489 -4.799 -5.341 1.00 96.44 174 SER A CA 1
ATOM 1428 C C . SER A 1 174 ? -5.020 -4.818 -5.360 1.00 96.44 174 SER A C 1
ATOM 1430 O O . SER A 1 174 ? -5.610 -5.892 -5.431 1.00 96.44 174 SER A O 1
ATOM 1432 N N . LEU A 1 175 ? -5.662 -3.649 -5.410 1.00 96.75 175 LEU A N 1
ATOM 1433 C CA . LEU A 1 175 ? -7.114 -3.517 -5.561 1.00 96.75 175 LEU A CA 1
ATOM 1434 C C . LEU A 1 175 ? -7.620 -4.191 -6.837 1.00 96.75 175 LEU A C 1
ATOM 1436 O O . LEU A 1 175 ? -8.577 -4.959 -6.782 1.00 96.75 175 LEU A O 1
ATOM 1440 N N . ASN A 1 176 ? -6.926 -4.006 -7.964 1.00 95.44 176 ASN A N 1
ATOM 1441 C CA . ASN A 1 176 ? -7.287 -4.688 -9.202 1.00 95.44 176 ASN A CA 1
ATOM 1442 C C . ASN A 1 176 ? -7.097 -6.211 -9.139 1.00 95.44 176 ASN A C 1
ATOM 1444 O O . ASN A 1 176 ? -7.912 -6.943 -9.688 1.00 95.44 176 ASN A O 1
ATOM 1448 N N . ILE A 1 177 ? -6.014 -6.698 -8.522 1.00 95.00 177 ILE A N 1
ATOM 1449 C CA . ILE A 1 177 ? -5.725 -8.139 -8.436 1.00 95.00 177 ILE A CA 1
ATOM 1450 C C . ILE A 1 177 ? -6.756 -8.860 -7.567 1.00 95.00 177 ILE A C 1
ATOM 1452 O O . ILE A 1 177 ? -7.136 -9.981 -7.899 1.00 95.00 177 ILE A O 1
ATOM 1456 N N . LEU A 1 178 ? -7.170 -8.238 -6.461 1.00 94.31 178 LEU A N 1
ATOM 1457 C CA . LEU A 1 178 ? -8.137 -8.810 -5.525 1.00 94.31 178 LEU A CA 1
ATOM 1458 C C . LEU A 1 178 ? -9.596 -8.434 -5.834 1.00 94.31 178 LEU A C 1
ATOM 1460 O O . LEU A 1 178 ? -10.481 -8.874 -5.107 1.00 94.31 178 LEU A O 1
ATOM 1464 N N . GLU A 1 179 ? -9.844 -7.643 -6.883 1.00 93.94 179 GLU A N 1
ATOM 1465 C CA . GLU A 1 179 ? -11.178 -7.151 -7.267 1.00 93.94 179 GLU A CA 1
ATOM 1466 C C . GLU A 1 179 ? -11.899 -6.412 -6.118 1.00 93.94 179 GLU A C 1
ATOM 1468 O O . GLU A 1 179 ? -13.094 -6.588 -5.880 1.00 93.94 179 GLU A O 1
ATOM 1473 N N . LEU A 1 180 ? -11.155 -5.575 -5.387 1.00 94.81 180 LEU A N 1
ATOM 1474 C CA . LEU A 1 180 ? -11.664 -4.773 -4.268 1.00 94.81 180 LEU A CA 1
ATOM 1475 C C . LEU A 1 180 ? -11.848 -3.309 -4.684 1.00 94.81 180 LEU A C 1
ATOM 1477 O O . LEU A 1 180 ? -11.088 -2.788 -5.498 1.00 94.81 180 LEU A O 1
ATOM 1481 N N . SER A 1 181 ? -12.835 -2.630 -4.095 1.00 95.06 181 SER A N 1
ATOM 1482 C CA . SER A 1 181 ? -13.138 -1.219 -4.383 1.00 95.06 181 SER A CA 1
ATOM 1483 C C . SER A 1 181 ? -12.258 -0.234 -3.618 1.00 95.06 181 SER A C 1
ATOM 1485 O O . SER A 1 181 ? -12.082 0.892 -4.068 1.00 95.06 181 SER A O 1
ATOM 1487 N N . GLU A 1 182 ? -11.727 -0.625 -2.460 1.00 95.31 182 GLU A N 1
ATOM 1488 C CA . GLU A 1 182 ? -11.055 0.304 -1.554 1.00 95.31 182 GLU A CA 1
ATOM 1489 C C . GLU A 1 182 ? -9.974 -0.363 -0.696 1.00 95.31 182 GLU A C 1
ATOM 1491 O O . GLU A 1 182 ? -10.022 -1.552 -0.351 1.00 95.31 182 GLU A O 1
ATOM 1496 N N . CYS A 1 183 ? -8.982 0.447 -0.337 1.00 96.25 183 CYS A N 1
ATOM 1497 C CA . CYS A 1 183 ? -7.879 0.106 0.542 1.00 96.25 183 CYS A CA 1
ATOM 1498 C C . CYS A 1 183 ? -7.829 1.076 1.717 1.00 96.25 183 CYS A C 1
ATOM 1500 O O . CYS A 1 183 ? -7.843 2.290 1.531 1.00 96.25 183 CYS A O 1
ATOM 1502 N N . ILE A 1 184 ? -7.667 0.545 2.924 1.00 94.94 184 ILE A N 1
ATOM 1503 C CA . ILE A 1 184 ? -7.269 1.324 4.090 1.00 94.94 184 ILE A CA 1
ATOM 1504 C C . ILE A 1 184 ? -5.741 1.353 4.129 1.00 94.94 184 ILE A C 1
ATOM 1506 O O . ILE A 1 184 ? -5.090 0.346 4.406 1.00 94.94 184 ILE A O 1
ATOM 1510 N N . LEU A 1 185 ? -5.164 2.514 3.835 1.00 95.69 185 LEU A N 1
ATOM 1511 C CA . LEU A 1 185 ? -3.748 2.794 4.027 1.00 95.69 185 LEU A CA 1
ATOM 1512 C C . LEU A 1 185 ? -3.512 3.239 5.475 1.00 95.69 185 LEU A C 1
ATOM 1514 O O . LEU A 1 185 ? -3.953 4.305 5.902 1.00 95.69 185 LEU A O 1
ATOM 1518 N N . CYS A 1 186 ? -2.783 2.425 6.228 1.00 94.12 186 CYS A N 1
ATOM 1519 C CA . CYS A 1 186 ? -2.349 2.710 7.585 1.00 94.12 186 CYS A CA 1
ATOM 1520 C C . CYS A 1 186 ? -0.933 3.296 7.574 1.00 94.12 186 CYS A C 1
ATOM 1522 O O . CYS A 1 186 ? 0.049 2.583 7.356 1.00 94.12 186 CYS A O 1
ATOM 1524 N N . VAL A 1 187 ? -0.817 4.588 7.871 1.00 92.31 187 VAL A N 1
ATOM 1525 C CA . VAL A 1 187 ? 0.464 5.279 8.038 1.00 92.31 187 VAL A CA 1
ATOM 1526 C C . VAL A 1 187 ? 0.833 5.304 9.511 1.00 92.31 187 VAL A C 1
ATOM 1528 O O . VAL A 1 187 ? 0.199 5.995 10.307 1.00 92.31 187 VAL A O 1
ATOM 1531 N N . PHE A 1 188 ? 1.859 4.543 9.879 1.00 91.12 188 PHE A N 1
ATOM 1532 C CA . PHE A 1 188 ? 2.238 4.322 11.272 1.00 91.12 188 PHE A CA 1
ATOM 1533 C C . PHE A 1 188 ? 3.594 4.942 11.617 1.00 91.12 188 PHE A C 1
ATOM 1535 O O . PHE A 1 188 ? 4.560 4.819 10.861 1.00 91.12 188 PHE A O 1
ATOM 1542 N N . SER A 1 189 ? 3.685 5.531 12.807 1.00 87.69 189 SER A N 1
ATOM 1543 C CA . SER A 1 189 ? 4.933 5.852 13.497 1.00 87.69 189 SER A CA 1
ATOM 1544 C C . SER A 1 189 ? 4.828 5.459 14.977 1.00 87.69 189 SER A C 1
ATOM 1546 O O . SER A 1 189 ? 3.756 5.132 15.482 1.00 87.69 189 SER A O 1
ATOM 1548 N N . GLU A 1 190 ? 5.938 5.508 15.713 1.00 83.75 190 GLU A N 1
ATOM 1549 C CA . GLU A 1 190 ? 5.915 5.251 17.161 1.00 83.75 190 GLU A CA 1
ATOM 1550 C C . GLU A 1 190 ? 5.120 6.311 17.953 1.00 83.75 190 GLU A C 1
ATOM 1552 O O . GLU A 1 190 ? 4.722 6.045 19.086 1.00 83.75 190 GLU A O 1
ATOM 1557 N N . THR A 1 191 ? 4.862 7.488 17.370 1.00 82.88 191 THR A N 1
ATOM 1558 C CA . THR A 1 191 ? 4.104 8.587 17.997 1.00 82.88 191 THR A CA 1
ATOM 1559 C C . THR A 1 191 ? 2.648 8.663 17.570 1.00 82.88 191 THR A C 1
ATOM 1561 O O . THR A 1 191 ? 1.869 9.338 18.239 1.00 82.88 191 THR A O 1
ATOM 1564 N N . GLY A 1 192 ? 2.245 7.971 16.504 1.00 84.69 192 GLY A N 1
ATOM 1565 C CA . GLY A 1 192 ? 0.869 8.040 16.033 1.00 84.69 192 GLY A CA 1
ATOM 1566 C C . GLY A 1 192 ? 0.563 7.123 14.859 1.00 84.69 192 GLY A C 1
ATOM 1567 O O . GLY A 1 192 ? 1.418 6.421 14.324 1.00 84.69 192 GLY A O 1
ATOM 1568 N N . CYS A 1 193 ? -0.701 7.118 14.459 1.00 89.50 193 CYS A N 1
ATOM 1569 C CA . CYS A 1 193 ? -1.190 6.296 13.365 1.00 89.50 193 CYS A CA 1
ATOM 1570 C C . CYS A 1 193 ? -2.309 7.042 12.648 1.00 89.50 193 CYS A C 1
ATOM 1572 O O . CYS A 1 193 ? -3.266 7.457 13.290 1.00 89.50 193 CYS A O 1
ATOM 1574 N N . ARG A 1 194 ? -2.205 7.174 11.325 1.00 90.50 194 ARG A N 1
ATOM 1575 C CA . ARG A 1 194 ? -3.216 7.810 10.477 1.00 90.50 194 ARG A CA 1
ATOM 1576 C C . ARG A 1 194 ? -3.770 6.782 9.500 1.00 90.50 194 ARG A C 1
ATOM 1578 O O . ARG A 1 194 ? -3.002 6.083 8.844 1.00 90.50 194 ARG A O 1
ATOM 1585 N N . LEU A 1 195 ? -5.093 6.702 9.403 1.00 92.25 195 LEU A N 1
ATOM 1586 C CA . LEU A 1 195 ? -5.779 5.879 8.410 1.00 92.25 195 LEU A CA 1
ATOM 1587 C C . LEU A 1 195 ? -6.241 6.772 7.257 1.00 92.25 195 LEU A C 1
ATOM 1589 O O . LEU A 1 195 ? -6.782 7.851 7.493 1.00 92.25 195 LEU A O 1
ATOM 1593 N N . VAL A 1 196 ? -5.998 6.330 6.028 1.00 93.31 196 VAL A N 1
ATOM 1594 C CA . VAL A 1 196 ? -6.410 7.010 4.796 1.00 93.31 196 VAL A CA 1
ATOM 1595 C C . VAL A 1 196 ? -7.092 5.988 3.900 1.00 93.31 196 VAL A C 1
ATOM 1597 O O . VAL A 1 196 ? -6.520 4.933 3.629 1.00 93.31 196 VAL A O 1
ATOM 1600 N N . THR A 1 197 ? -8.302 6.284 3.441 1.00 94.19 197 THR A N 1
ATOM 1601 C CA . THR A 1 197 ? -8.999 5.436 2.468 1.00 94.19 197 THR A CA 1
ATOM 1602 C C . THR A 1 197 ? -8.536 5.798 1.062 1.00 94.19 197 THR A C 1
ATOM 1604 O O . THR A 1 197 ? -8.471 6.972 0.706 1.00 94.19 197 THR A O 1
ATOM 1607 N N . VAL A 1 198 ? -8.187 4.787 0.271 1.00 95.56 198 VAL A N 1
ATOM 1608 C CA . VAL A 1 198 ? -7.795 4.917 -1.134 1.00 95.56 198 VAL A CA 1
ATOM 1609 C C . VAL A 1 198 ? -8.759 4.087 -1.967 1.00 95.56 198 VAL A C 1
ATOM 1611 O O . VAL A 1 198 ? -8.842 2.871 -1.792 1.00 95.56 198 VAL A O 1
ATOM 1614 N N . GLU A 1 199 ? -9.481 4.742 -2.865 1.00 95.75 199 GLU A N 1
ATOM 1615 C CA . GLU A 1 199 ? -10.453 4.101 -3.749 1.00 95.75 199 GLU A CA 1
ATOM 1616 C C . GLU A 1 199 ? -9.788 3.565 -5.019 1.00 95.75 199 GLU A C 1
ATOM 1618 O O . GLU A 1 199 ? -8.754 4.068 -5.468 1.00 95.75 199 GLU A O 1
ATOM 1623 N N . TYR A 1 200 ? -10.375 2.520 -5.596 1.00 96.50 200 TYR A N 1
ATOM 1624 C CA . TYR A 1 200 ? -9.915 1.947 -6.849 1.00 96.50 200 TYR A CA 1
ATOM 1625 C C . TYR A 1 200 ? -10.239 2.868 -8.030 1.00 96.50 200 TYR A C 1
ATOM 1627 O O . TYR A 1 200 ? -11.402 3.155 -8.307 1.00 96.50 200 TYR A O 1
ATOM 1635 N N . ASP A 1 201 ? -9.210 3.258 -8.778 1.00 95.19 201 ASP A N 1
ATOM 1636 C CA . ASP A 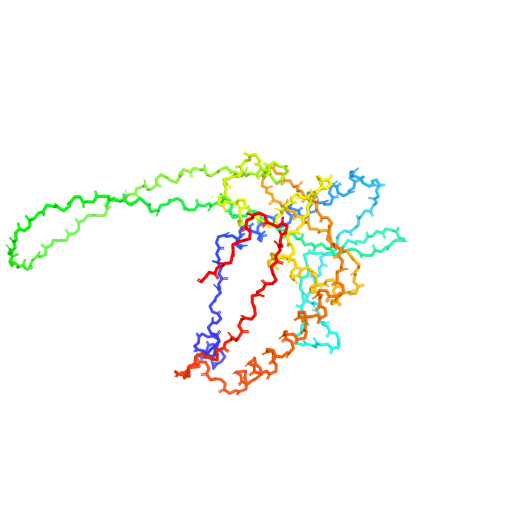1 201 ? -9.343 3.993 -10.031 1.00 95.19 201 ASP A CA 1
ATOM 1637 C C . ASP A 1 201 ? -9.060 3.054 -11.206 1.00 95.19 201 ASP A C 1
ATOM 1639 O O . ASP A 1 201 ? -7.913 2.751 -11.563 1.00 95.19 201 ASP A O 1
ATOM 1643 N N . GLN A 1 202 ? -10.145 2.581 -11.819 1.00 92.75 202 GLN A N 1
ATOM 1644 C CA . GLN A 1 202 ? -10.078 1.693 -12.972 1.00 92.75 202 GLN A CA 1
ATOM 1645 C C . GLN A 1 202 ? -9.362 2.352 -14.154 1.00 92.75 202 GLN A C 1
ATOM 1647 O O . GLN A 1 202 ? -8.507 1.719 -14.773 1.00 92.75 202 GLN A O 1
ATOM 1652 N N . SER A 1 203 ? -9.681 3.610 -14.459 1.00 90.94 203 SER A N 1
ATOM 1653 C CA . SER A 1 203 ? -9.143 4.305 -15.631 1.00 90.94 203 SER A CA 1
ATOM 1654 C C . SER A 1 203 ? -7.630 4.504 -15.517 1.00 90.94 203 SER A C 1
ATOM 1656 O O . SER A 1 203 ? -6.880 4.174 -16.441 1.00 90.94 203 SER A O 1
ATOM 1658 N N . PHE A 1 204 ? -7.173 4.920 -14.335 1.00 89.75 204 PHE A N 1
ATOM 1659 C CA . PHE A 1 204 ? -5.762 5.034 -13.997 1.00 89.75 204 PHE A CA 1
ATOM 1660 C C . PHE A 1 204 ? -5.058 3.679 -14.093 1.00 89.75 204 PHE A C 1
ATOM 1662 O O . PHE A 1 204 ? -4.004 3.559 -14.725 1.00 89.75 204 PHE A O 1
ATOM 1669 N N . TRP A 1 205 ? -5.626 2.630 -13.488 1.00 91.12 205 TRP A N 1
ATOM 1670 C CA . TRP A 1 205 ? -4.975 1.325 -13.463 1.00 91.12 205 TRP A CA 1
ATOM 1671 C C . TRP A 1 205 ? -4.887 0.677 -14.848 1.00 91.12 205 TRP A C 1
ATOM 1673 O O . TRP A 1 205 ? -3.867 0.065 -15.172 1.00 91.12 205 TRP A O 1
ATOM 1683 N N . GLU A 1 206 ? -5.922 0.801 -15.680 1.00 89.62 206 GLU A N 1
ATOM 1684 C CA . GLU A 1 206 ? -5.940 0.220 -17.024 1.00 89.62 206 GLU A CA 1
ATOM 1685 C C . GLU A 1 206 ? -4.802 0.747 -17.900 1.00 89.62 206 GLU A C 1
ATOM 1687 O O . GLU A 1 206 ? -4.103 -0.046 -18.541 1.00 89.62 206 GLU A O 1
ATOM 1692 N N . GLU A 1 207 ? -4.557 2.057 -17.856 1.00 87.94 207 GLU A N 1
ATOM 1693 C CA . GLU A 1 207 ? -3.452 2.700 -18.564 1.00 87.94 207 GLU A CA 1
ATOM 1694 C C . GLU A 1 207 ? -2.086 2.176 -18.083 1.00 87.94 207 GLU A C 1
ATOM 1696 O O . GLU A 1 207 ? -1.217 1.821 -18.888 1.00 87.94 207 GLU A O 1
ATOM 1701 N N . LYS A 1 208 ? -1.874 2.084 -16.762 1.00 86.62 208 LYS A N 1
ATOM 1702 C CA . LYS A 1 208 ? -0.588 1.636 -16.196 1.00 86.62 208 LYS A CA 1
ATOM 1703 C C . LYS A 1 208 ? -0.346 0.150 -16.402 1.00 86.62 208 LYS A C 1
ATOM 1705 O O . LYS A 1 208 ? 0.782 -0.247 -16.702 1.00 86.62 208 LYS A O 1
ATOM 1710 N N . ARG A 1 209 ? -1.392 -0.665 -16.301 1.00 88.75 209 ARG A N 1
ATOM 1711 C CA . ARG A 1 209 ? -1.332 -2.096 -16.584 1.00 88.75 209 ARG A CA 1
ATOM 1712 C C . ARG A 1 209 ? -0.831 -2.348 -17.999 1.00 88.75 209 ARG A C 1
ATOM 1714 O O . ARG A 1 209 ? 0.070 -3.164 -18.158 1.00 88.75 209 ARG A O 1
ATOM 1721 N N . GLU A 1 210 ? -1.357 -1.656 -19.009 1.00 86.62 210 GLU A N 1
ATOM 1722 C CA . GLU A 1 210 ? -0.943 -1.894 -20.399 1.00 86.62 210 GLU A CA 1
ATOM 1723 C C . GLU A 1 210 ? 0.554 -1.618 -20.598 1.00 86.62 210 GLU A C 1
ATOM 1725 O O . GLU A 1 210 ? 1.286 -2.440 -21.152 1.00 86.62 210 GLU A O 1
ATOM 1730 N N . ARG A 1 211 ? 1.056 -0.530 -20.005 1.00 85.25 211 ARG A N 1
ATOM 1731 C CA . ARG A 1 211 ? 2.493 -0.215 -20.000 1.00 85.25 211 ARG A CA 1
ATOM 1732 C C . ARG A 1 211 ? 3.326 -1.286 -19.289 1.00 85.25 211 ARG A C 1
ATOM 1734 O O . ARG A 1 211 ? 4.417 -1.625 -19.748 1.00 85.25 211 ARG A O 1
ATOM 1741 N N . LEU A 1 212 ? 2.842 -1.833 -18.170 1.00 86.12 212 LEU A N 1
ATOM 1742 C CA . LEU A 1 212 ? 3.515 -2.927 -17.458 1.00 86.12 212 LEU A CA 1
ATOM 1743 C C . LEU A 1 212 ? 3.544 -4.215 -18.289 1.00 86.12 212 LEU A C 1
ATOM 1745 O O . LEU A 1 212 ? 4.571 -4.893 -18.328 1.00 86.12 212 LEU A O 1
ATOM 1749 N N . LEU A 1 213 ? 2.452 -4.538 -18.983 1.00 86.38 213 LEU A N 1
ATOM 1750 C CA . LEU A 1 213 ? 2.364 -5.701 -19.868 1.00 86.38 213 LEU A CA 1
ATOM 1751 C C . LEU A 1 213 ? 3.325 -5.582 -21.052 1.00 86.38 213 LEU A C 1
ATOM 1753 O O . LEU A 1 213 ? 4.012 -6.555 -21.377 1.00 86.38 213 LEU A O 1
ATOM 1757 N N . GLN A 1 214 ? 3.420 -4.391 -21.645 1.00 84.75 214 GLN A N 1
ATOM 1758 C CA . GLN A 1 214 ? 4.385 -4.098 -22.698 1.00 84.75 214 GLN A CA 1
ATOM 1759 C C . GLN A 1 214 ? 5.822 -4.289 -22.194 1.00 84.75 214 GLN A C 1
ATOM 1761 O O . GLN A 1 214 ? 6.570 -5.081 -22.766 1.00 84.75 214 GLN A O 1
ATOM 1766 N N . LYS A 1 215 ? 6.187 -3.673 -21.059 1.00 80.44 215 LYS A N 1
ATOM 1767 C CA . LYS A 1 215 ? 7.521 -3.831 -20.444 1.00 80.44 215 LYS A CA 1
ATOM 1768 C C . LYS A 1 215 ? 7.840 -5.284 -20.102 1.00 80.44 215 LYS A C 1
ATOM 1770 O O . LYS A 1 215 ? 8.963 -5.742 -20.308 1.00 80.44 215 LYS A O 1
ATOM 1775 N N . HIS A 1 216 ? 6.861 -6.030 -19.599 1.00 84.69 216 HIS A N 1
ATOM 1776 C CA . HIS A 1 216 ? 7.034 -7.450 -19.336 1.00 84.69 216 HIS A CA 1
ATOM 1777 C C . HIS A 1 216 ? 7.378 -8.210 -20.625 1.00 84.69 216 HIS A C 1
ATOM 1779 O O . HIS A 1 216 ? 8.340 -8.975 -20.646 1.00 84.69 216 HIS A O 1
ATOM 1785 N N . ARG A 1 217 ? 6.638 -7.965 -21.713 1.00 82.44 217 ARG A N 1
ATOM 1786 C CA . ARG A 1 217 ? 6.835 -8.636 -23.006 1.00 82.44 217 ARG A CA 1
ATOM 1787 C C . ARG A 1 217 ? 8.144 -8.254 -23.696 1.00 82.44 217 ARG A C 1
ATOM 1789 O O . ARG A 1 217 ? 8.802 -9.130 -24.244 1.00 82.44 217 ARG A O 1
ATOM 1796 N N . GLU A 1 218 ? 8.493 -6.974 -23.699 1.00 81.12 218 GLU A N 1
ATOM 1797 C CA . GLU A 1 218 ? 9.597 -6.437 -24.504 1.00 81.12 218 GLU A CA 1
ATOM 1798 C C . GLU A 1 218 ? 10.938 -6.437 -23.766 1.00 81.12 218 GLU A C 1
ATOM 1800 O O . GLU A 1 218 ? 11.984 -6.494 -24.407 1.00 81.12 218 GLU A O 1
ATOM 1805 N N . ILE A 1 219 ? 10.922 -6.404 -22.429 1.00 77.00 219 ILE A N 1
ATOM 1806 C CA . ILE A 1 219 ? 12.136 -6.290 -21.611 1.00 77.00 219 ILE A CA 1
ATOM 1807 C C . ILE A 1 219 ? 12.301 -7.522 -20.725 1.00 77.00 219 ILE A C 1
ATOM 1809 O O . ILE A 1 219 ? 13.286 -8.247 -20.856 1.00 77.00 219 ILE A O 1
ATOM 1813 N N . LEU A 1 220 ? 11.336 -7.797 -19.838 1.00 78.81 220 LEU A N 1
ATOM 1814 C CA . LEU A 1 220 ? 11.509 -8.848 -18.826 1.00 78.81 220 LEU A CA 1
ATOM 1815 C C . LEU A 1 220 ? 11.582 -10.249 -19.440 1.00 78.81 220 LEU A C 1
ATOM 1817 O O . LEU A 1 220 ? 12.454 -11.021 -19.050 1.00 78.81 220 LEU A O 1
ATOM 1821 N N . ILE A 1 221 ? 10.714 -10.583 -20.403 1.00 81.25 221 ILE A N 1
ATOM 1822 C CA . ILE A 1 221 ? 10.733 -11.896 -21.067 1.00 81.25 221 ILE A CA 1
ATOM 1823 C C . ILE A 1 221 ? 12.054 -12.109 -21.834 1.00 81.25 221 ILE A C 1
ATOM 1825 O O . ILE A 1 221 ? 12.708 -13.127 -21.585 1.00 81.25 221 ILE A O 1
ATOM 1829 N N . PRO A 1 222 ? 12.503 -11.194 -22.722 1.00 78.56 222 PRO A N 1
ATOM 1830 C CA . PRO A 1 222 ? 13.781 -11.354 -23.407 1.00 78.56 222 PRO A CA 1
ATOM 1831 C C . PRO A 1 222 ? 14.961 -11.454 -22.446 1.00 78.56 222 PRO A C 1
ATOM 1833 O O . PRO A 1 222 ? 15.813 -12.316 -22.642 1.00 78.56 222 PRO A O 1
ATOM 1836 N N . GLU A 1 223 ? 15.007 -10.641 -21.389 1.00 72.12 223 GLU A N 1
ATOM 1837 C CA . GLU A 1 223 ? 16.083 -10.724 -20.398 1.00 72.12 223 GLU A CA 1
ATOM 1838 C C . GLU A 1 223 ? 16.057 -12.035 -19.606 1.00 72.12 223 GLU A C 1
ATOM 1840 O O . GLU A 1 223 ? 17.112 -12.632 -19.379 1.00 72.12 223 GLU A O 1
ATOM 1845 N N . ALA A 1 224 ? 14.874 -12.532 -19.235 1.00 73.75 224 ALA A N 1
ATOM 1846 C CA . ALA A 1 224 ? 14.727 -13.792 -18.511 1.00 73.75 224 ALA A CA 1
ATOM 1847 C C . ALA A 1 224 ? 15.167 -15.007 -19.343 1.00 73.75 224 ALA A C 1
ATOM 1849 O O . ALA A 1 224 ? 15.767 -15.934 -18.799 1.00 73.75 224 ALA A O 1
ATOM 1850 N N . ILE A 1 225 ? 14.892 -15.001 -20.653 1.00 77.31 225 ILE A N 1
ATOM 1851 C CA . ILE A 1 225 ? 15.257 -16.092 -21.569 1.00 77.31 225 ILE A CA 1
ATOM 1852 C C . ILE A 1 225 ? 16.722 -15.984 -22.004 1.00 77.31 225 ILE A C 1
ATOM 1854 O O . ILE A 1 225 ? 17.440 -16.982 -22.030 1.00 77.31 225 ILE A O 1
ATOM 1858 N N . LEU A 1 226 ? 17.172 -14.783 -22.374 1.00 73.25 226 LEU A N 1
ATOM 1859 C CA . LEU A 1 226 ? 18.468 -14.575 -23.024 1.00 73.25 226 LEU A CA 1
ATOM 1860 C C . LEU A 1 226 ? 19.600 -14.301 -22.023 1.00 73.25 226 LEU A C 1
ATOM 1862 O O . LEU A 1 226 ? 20.767 -14.422 -22.395 1.00 73.25 226 LEU A O 1
ATOM 1866 N N . GLY A 1 227 ? 19.285 -13.922 -20.777 1.00 63.66 227 GLY A N 1
ATOM 1867 C CA . GLY A 1 227 ? 20.276 -13.628 -19.733 1.00 63.66 227 GLY A CA 1
ATOM 1868 C C . GLY A 1 227 ? 21.258 -12.521 -20.131 1.00 63.66 227 GLY A C 1
ATOM 1869 O O . GLY A 1 227 ? 22.446 -12.586 -19.798 1.00 63.66 227 GLY A O 1
ATOM 1870 N N . LYS A 1 228 ? 20.781 -11.543 -20.910 1.00 61.12 228 LYS A N 1
ATOM 1871 C CA . LYS A 1 228 ? 21.593 -10.529 -21.595 1.00 61.12 228 LYS A CA 1
ATOM 1872 C C . LYS A 1 228 ? 22.159 -9.459 -20.665 1.00 61.12 228 LYS A C 1
ATOM 1874 O O . LYS A 1 228 ? 23.180 -8.884 -21.021 1.00 61.12 228 LYS A O 1
ATOM 1879 N N . THR A 1 229 ? 21.615 -9.291 -19.460 1.00 56.88 229 THR A N 1
ATOM 1880 C CA . THR A 1 229 ? 22.096 -8.421 -18.357 1.00 56.88 229 THR A CA 1
ATOM 1881 C C . THR A 1 229 ? 23.595 -8.507 -17.995 1.00 56.88 229 THR A C 1
ATOM 1883 O O . THR A 1 229 ? 24.070 -7.713 -17.186 1.00 56.88 229 THR A O 1
ATOM 1886 N N . LYS A 1 230 ? 24.379 -9.423 -18.587 1.00 51.03 230 LYS A N 1
ATOM 1887 C CA . LYS A 1 230 ? 25.856 -9.452 -18.499 1.00 51.03 230 LYS A CA 1
ATOM 1888 C C . LYS A 1 230 ? 26.607 -8.889 -19.706 1.00 51.03 230 LYS A C 1
ATOM 1890 O O . LYS A 1 230 ? 27.835 -8.891 -19.697 1.00 51.03 230 LYS A O 1
ATOM 1895 N N . ARG A 1 231 ? 25.926 -8.466 -20.764 1.00 51.12 231 ARG A N 1
ATOM 1896 C CA . ARG A 1 231 ? 26.566 -7.904 -21.953 1.00 51.12 231 ARG A CA 1
ATOM 1897 C C . ARG A 1 231 ? 26.313 -6.413 -21.942 1.00 51.12 231 ARG A C 1
ATOM 1899 O O . ARG A 1 231 ? 25.194 -6.001 -21.676 1.00 51.12 231 ARG A O 1
ATOM 1906 N N . TRP A 1 232 ? 27.363 -5.654 -22.224 1.00 50.84 232 TRP A N 1
ATOM 1907 C CA . TRP A 1 232 ? 27.435 -4.209 -22.446 1.00 50.84 232 TRP A CA 1
ATOM 1908 C C . TRP A 1 232 ? 26.520 -3.732 -23.590 1.00 50.84 232 TRP A C 1
ATOM 1910 O O . TRP A 1 232 ? 26.951 -3.033 -24.500 1.00 50.84 232 TRP A O 1
ATOM 1920 N N . LEU A 1 233 ? 25.271 -4.191 -23.604 1.00 47.72 233 LEU A N 1
ATOM 1921 C CA . LEU A 1 233 ? 24.236 -3.696 -24.479 1.00 47.72 233 LEU A CA 1
ATOM 1922 C C . LEU A 1 233 ? 23.910 -2.284 -24.002 1.00 47.72 233 LEU A C 1
ATOM 1924 O O . LEU A 1 233 ? 23.796 -2.077 -22.787 1.00 47.72 233 LEU A O 1
ATOM 1928 N N . PRO A 1 234 ? 23.780 -1.321 -24.927 1.00 46.06 234 PRO A N 1
ATOM 1929 C CA . PRO A 1 234 ? 23.275 -0.014 -24.561 1.00 46.06 234 PRO A CA 1
ATOM 1930 C C . PRO A 1 234 ? 21.937 -0.222 -23.837 1.00 46.06 234 PRO A C 1
ATOM 1932 O O . PRO A 1 234 ? 21.164 -1.095 -24.257 1.00 46.06 234 PRO A O 1
ATOM 1935 N N . PRO A 1 235 ? 21.680 0.507 -22.735 1.00 49.91 235 PRO A N 1
ATOM 1936 C CA . PRO A 1 235 ? 20.373 0.490 -22.099 1.00 49.91 235 PRO A CA 1
ATOM 1937 C C . PRO A 1 235 ? 19.327 0.646 -23.199 1.00 49.91 235 PRO A C 1
ATOM 1939 O O . PRO A 1 235 ? 19.474 1.530 -24.044 1.00 49.91 235 PRO A O 1
ATOM 1942 N N . CYS A 1 236 ? 18.304 -0.214 -23.238 1.00 46.69 236 CYS A N 1
ATOM 1943 C CA . CYS A 1 236 ? 17.126 0.142 -24.015 1.00 46.69 236 CYS A CA 1
ATOM 1944 C C . CYS A 1 236 ? 16.720 1.526 -23.520 1.00 46.69 236 CYS A C 1
ATOM 1946 O O . CYS A 1 236 ? 16.514 1.695 -22.315 1.00 46.69 236 CYS A O 1
ATOM 1948 N N . GLU A 1 237 ? 16.701 2.504 -24.424 1.00 42.94 237 GLU A N 1
ATOM 1949 C CA . GLU A 1 237 ? 16.218 3.836 -24.116 1.00 42.94 237 GLU A CA 1
ATOM 1950 C C . GLU A 1 237 ? 14.753 3.654 -23.743 1.00 42.94 237 GLU A C 1
ATOM 1952 O O . GLU A 1 237 ? 13.872 3.442 -24.577 1.00 42.94 237 GLU A O 1
ATOM 1957 N N . LEU A 1 238 ? 14.519 3.573 -22.438 1.00 44.88 238 LEU A N 1
ATOM 1958 C CA . LEU A 1 238 ? 13.188 3.613 -21.893 1.00 44.88 238 LEU A CA 1
ATOM 1959 C C . LEU A 1 238 ? 12.692 4.991 -22.293 1.00 44.88 238 LEU A C 1
ATOM 1961 O O . LEU A 1 238 ? 13.148 5.987 -21.738 1.00 44.88 238 LEU A O 1
ATOM 1965 N N . ILE A 1 239 ? 11.787 5.045 -23.269 1.00 41.78 239 ILE A N 1
ATOM 1966 C CA . ILE A 1 239 ? 10.988 6.239 -23.506 1.00 41.78 239 ILE A CA 1
ATOM 1967 C C . ILE A 1 239 ? 10.144 6.391 -22.241 1.00 41.78 239 ILE A C 1
ATOM 1969 O O . ILE A 1 239 ? 9.052 5.833 -22.104 1.00 41.78 239 ILE A O 1
ATOM 1973 N N . TYR A 1 240 ? 10.716 7.059 -21.245 1.00 41.88 240 TYR A N 1
ATOM 1974 C CA . TYR A 1 240 ? 10.000 7.511 -20.079 1.00 41.88 240 TYR A CA 1
ATOM 1975 C C . TYR A 1 240 ? 9.034 8.572 -20.596 1.00 41.88 240 TYR A C 1
ATOM 1977 O O . TYR A 1 240 ? 9.387 9.737 -20.731 1.00 41.88 240 TYR A O 1
ATOM 1985 N N . SER A 1 241 ? 7.784 8.195 -20.875 1.00 42.12 241 SER A N 1
ATOM 1986 C CA . SER A 1 241 ? 6.736 9.183 -20.643 1.00 42.12 241 SER A CA 1
ATOM 1987 C C . SER A 1 241 ? 6.830 9.498 -19.154 1.00 42.12 241 SER A C 1
ATOM 1989 O O . SER A 1 241 ? 6.828 8.542 -18.363 1.00 42.12 241 SER A O 1
ATOM 1991 N N . LYS A 1 242 ? 6.921 10.775 -18.779 1.00 46.19 242 LYS A N 1
ATOM 1992 C CA . LYS A 1 242 ? 6.854 11.192 -17.377 1.00 46.19 242 LYS A CA 1
ATOM 1993 C C . LYS A 1 242 ? 5.776 10.368 -16.663 1.00 46.19 242 LYS A C 1
ATOM 1995 O O . LYS A 1 242 ? 4.666 10.198 -17.181 1.00 46.19 242 LYS A O 1
ATOM 2000 N N . PHE A 1 243 ? 6.131 9.741 -15.539 1.00 48.50 243 PHE A N 1
ATOM 2001 C CA . PHE A 1 243 ? 5.096 9.219 -14.648 1.00 48.50 243 PHE A CA 1
ATOM 2002 C C . PHE A 1 243 ? 4.193 10.409 -14.310 1.00 48.50 243 PHE A C 1
ATOM 2004 O O . PHE A 1 243 ? 4.717 11.502 -14.129 1.00 48.50 243 PHE A O 1
ATOM 2011 N N . HIS A 1 244 ? 2.874 10.196 -14.369 1.00 50.28 244 HIS A N 1
ATOM 2012 C CA . HIS A 1 244 ? 1.849 11.248 -14.417 1.00 50.28 244 HIS A CA 1
ATOM 2013 C C . HIS A 1 244 ? 2.195 12.502 -13.620 1.00 50.28 244 HIS A C 1
ATOM 2015 O O . HIS A 1 244 ? 2.592 12.414 -12.458 1.00 50.28 244 HIS A O 1
ATOM 2021 N N . GLU A 1 245 ? 1.968 13.642 -14.264 1.00 53.69 245 GLU A N 1
ATOM 2022 C CA . GLU A 1 245 ? 1.961 14.950 -13.629 1.00 53.69 245 GLU A CA 1
ATOM 2023 C C . GLU A 1 245 ? 0.732 15.007 -12.707 1.00 53.69 245 GLU A C 1
ATOM 2025 O O . GLU A 1 245 ? -0.382 14.738 -13.151 1.00 53.69 245 GLU A O 1
ATOM 2030 N N . ASP A 1 246 ? 0.936 15.257 -11.410 1.00 56.69 246 ASP A N 1
ATOM 2031 C CA . ASP A 1 246 ? -0.143 15.593 -10.472 1.00 56.69 246 ASP A CA 1
ATOM 2032 C C . ASP A 1 246 ? -0.185 17.125 -10.407 1.00 56.69 246 ASP A C 1
ATOM 2034 O O . ASP A 1 246 ? 0.551 17.709 -9.610 1.00 56.69 246 ASP A O 1
ATOM 2038 N N . PRO A 1 247 ? -0.962 17.801 -11.281 1.00 56.09 247 PRO A N 1
ATOM 2039 C CA . PRO A 1 247 ? -0.950 19.262 -11.380 1.00 56.09 247 PRO A CA 1
ATOM 2040 C C . PRO A 1 247 ? -1.446 19.949 -10.101 1.00 56.09 247 PRO A C 1
ATOM 2042 O O . PRO A 1 247 ? -1.259 21.153 -9.944 1.00 56.09 247 PRO A O 1
ATOM 2045 N N . GLU A 1 248 ? -2.071 19.200 -9.189 1.00 57.16 248 GLU A N 1
ATOM 2046 C CA . GLU A 1 248 ? -2.531 19.686 -7.891 1.00 57.16 248 GLU A CA 1
ATOM 2047 C C . GLU A 1 248 ? -1.511 19.454 -6.764 1.00 57.16 248 GLU A C 1
ATOM 2049 O O . GLU A 1 248 ? -1.742 19.901 -5.642 1.00 57.16 248 GLU A O 1
ATOM 2054 N N . ASP A 1 249 ? -0.407 18.734 -7.001 1.00 61.41 249 ASP A N 1
ATOM 2055 C CA . ASP A 1 249 ? 0.675 18.613 -6.020 1.00 61.41 249 ASP A CA 1
ATOM 2056 C C . ASP A 1 249 ? 1.645 19.799 -6.178 1.00 61.41 249 ASP A C 1
ATOM 2058 O O . ASP A 1 249 ? 2.419 19.833 -7.137 1.00 61.41 249 ASP A O 1
ATOM 2062 N N . PRO A 1 250 ? 1.672 20.762 -5.233 1.00 54.31 250 PRO A N 1
ATOM 2063 C CA . PRO A 1 250 ? 2.545 21.936 -5.320 1.00 54.31 250 PRO A CA 1
ATOM 2064 C C . PRO A 1 250 ? 4.037 21.582 -5.229 1.00 54.31 250 PRO A C 1
ATOM 2066 O O . PRO A 1 250 ? 4.886 22.456 -5.390 1.00 54.31 250 PRO A O 1
ATOM 2069 N N . TYR A 1 251 ? 4.363 20.318 -4.945 1.00 52.88 251 TYR A N 1
ATOM 2070 C CA . TYR A 1 251 ? 5.722 19.796 -4.876 1.00 52.88 251 TYR A CA 1
ATOM 2071 C C . TYR A 1 251 ? 6.095 18.902 -6.068 1.00 52.88 251 TYR A C 1
ATOM 2073 O O . TYR A 1 251 ? 7.158 18.275 -6.041 1.00 52.88 251 TYR A O 1
ATOM 2081 N N . PHE A 1 252 ? 5.238 18.816 -7.090 1.00 45.28 252 PHE A N 1
ATOM 2082 C CA . PHE A 1 252 ? 5.543 18.128 -8.338 1.00 45.28 252 PHE A CA 1
ATOM 2083 C C . PHE A 1 252 ? 6.470 19.001 -9.197 1.00 45.28 252 PHE A C 1
ATOM 2085 O O . PHE A 1 252 ? 6.027 19.917 -9.887 1.00 45.28 252 PHE A O 1
ATOM 2092 N N . GLU A 1 253 ? 7.775 18.733 -9.151 1.00 50.22 253 GLU A N 1
ATOM 2093 C CA . GLU A 1 253 ? 8.729 19.293 -10.110 1.00 50.22 253 GLU A CA 1
ATOM 2094 C C . GLU A 1 253 ? 8.887 18.340 -11.299 1.00 50.22 253 GLU A C 1
ATOM 2096 O O . GLU A 1 253 ? 9.004 17.123 -11.147 1.00 50.22 253 GLU A O 1
ATOM 2101 N N . ASN A 1 254 ? 8.901 18.914 -12.503 1.00 40.75 254 ASN A N 1
ATOM 2102 C CA . ASN A 1 254 ? 9.412 18.235 -13.682 1.00 40.75 254 ASN A CA 1
ATOM 2103 C C . ASN A 1 254 ? 10.912 18.019 -13.467 1.00 40.75 254 ASN A C 1
ATOM 2105 O O . ASN A 1 254 ? 11.693 18.925 -13.760 1.00 40.75 254 ASN A O 1
ATOM 2109 N N . ASP A 1 255 ? 11.307 16.852 -12.949 1.00 35.59 255 ASP A N 1
ATOM 2110 C CA . ASP A 1 255 ? 12.707 16.424 -12.996 1.00 35.59 255 ASP A CA 1
ATOM 2111 C C . ASP A 1 255 ? 13.171 16.568 -14.458 1.00 35.59 255 ASP A C 1
ATOM 2113 O O . ASP A 1 255 ? 12.632 15.921 -15.366 1.00 35.59 255 ASP A O 1
ATOM 2117 N N . SER A 1 256 ? 14.059 17.542 -14.674 1.00 29.33 256 SER A N 1
ATOM 2118 C CA . SER A 1 256 ? 14.578 17.986 -15.973 1.00 29.33 256 SER A CA 1
ATOM 2119 C C . SER A 1 256 ? 15.767 17.138 -16.394 1.00 29.33 256 SER A C 1
ATOM 2121 O O . SER A 1 256 ? 16.580 16.804 -15.503 1.00 29.33 256 SER A O 1
#

InterPro domains:
  IPR011335 Restriction endonuclease type II-like [SSF52980] (6-85)
  IPR011604 PD-(D/E)XK endonuclease-like domain superfamily [G3DSA:3.90.320.10] (2-224)
  IPR019080 YqaJ viral recombinase [PF09588] (14-89)
  IPR051703 NF-kappa-B Signaling Regulator [PTHR46609] (16-212)

pLDDT: mean 71.88, std 22.23, range [27.28, 96.81]

Radius of gyration: 24.07 Å; chains: 1; bounding box: 80×56×44 Å